Protein AF-A0A349D2W4-F1 (afdb_monomer_lite)

pLDDT: mean 71.72, std 19.52, range [28.23, 95.19]

Radius of gyration: 35.62 Å; chains: 1; bounding box: 121×76×104 Å

Secondary structure (DSSP, 8-state):
------------------------------------S--SPPPPP--TT-HHHHHSSSS----S-----HHHHHHHHHHHHHHHHHHHHHHHH-EESSTT--PEEPSS---TT-SSHHHHSPPPHHHHHHHHHSHHHHSHHHHHH--GGGHHHHHHHHHHHHHHHHHHHHHHHHHHHHHHHHHHHHHHHSS---TT-S-HHHHHHHHHHHHHHHHHHHHHHHHHHHHHHHHHHHHHHHHHHHHHHHHHHHHHHHHHHHHHHHHHHHHHS--GGGTTTTTSSSS--

Structure (mmCIF, N/CA/C/O backbone):
data_AF-A0A349D2W4-F1
#
_entry.id   AF-A0A349D2W4-F1
#
loop_
_atom_site.group_PDB
_atom_site.id
_atom_site.type_symbol
_atom_site.label_atom_id
_atom_site.label_alt_id
_atom_site.label_comp_id
_atom_site.label_asym_id
_atom_site.label_entity_id
_atom_site.label_seq_id
_atom_site.pdbx_PDB_ins_code
_atom_site.Cartn_x
_atom_site.Cartn_y
_atom_site.Cartn_z
_atom_site.occupancy
_atom_site.B_iso_or_equiv
_atom_site.auth_seq_id
_atom_site.auth_comp_id
_atom_site.auth_asym_id
_atom_site.auth_atom_id
_atom_site.pdbx_PDB_model_num
ATOM 1 N N . MET A 1 1 ? 51.483 -55.946 34.994 1.00 36.97 1 MET A N 1
ATOM 2 C CA . MET A 1 1 ? 51.824 -54.610 35.529 1.00 36.97 1 MET A CA 1
ATOM 3 C C . MET A 1 1 ? 50.523 -53.811 35.512 1.00 36.97 1 MET A C 1
ATOM 5 O O . MET A 1 1 ? 50.089 -53.487 34.420 1.00 36.97 1 MET A O 1
ATOM 9 N N . ILE A 1 2 ? 49.686 -53.789 36.566 1.00 32.62 2 ILE A N 1
ATOM 10 C CA . ILE A 1 2 ? 49.865 -53.161 37.908 1.00 32.62 2 ILE A CA 1
ATOM 11 C C . ILE A 1 2 ? 50.246 -51.678 37.711 1.00 32.62 2 ILE A C 1
ATOM 13 O O . ILE A 1 2 ? 51.245 -51.452 37.039 1.00 32.62 2 ILE A O 1
ATOM 17 N N . ASP A 1 3 ? 49.560 -50.621 38.163 1.00 28.23 3 ASP A N 1
ATOM 18 C CA . ASP A 1 3 ? 48.539 -50.335 39.200 1.00 28.23 3 ASP A CA 1
ATOM 19 C C . ASP A 1 3 ? 47.845 -48.992 38.792 1.00 28.23 3 ASP A C 1
ATOM 21 O O . ASP A 1 3 ? 48.437 -48.223 38.037 1.00 28.23 3 ASP A O 1
ATOM 25 N N . ALA A 1 4 ? 46.563 -48.682 39.063 1.00 34.25 4 ALA A N 1
A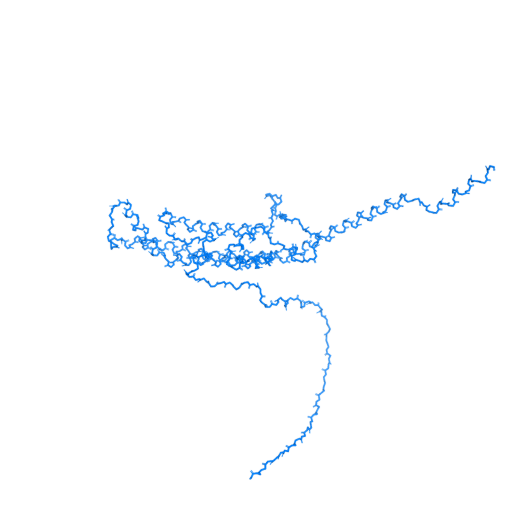TOM 26 C CA . ALA A 1 4 ? 45.988 -48.155 40.324 1.00 34.25 4 ALA A CA 1
ATOM 27 C C . ALA A 1 4 ? 46.779 -46.949 40.904 1.00 34.25 4 ALA A C 1
ATOM 29 O O . ALA A 1 4 ? 47.993 -46.934 40.860 1.00 34.25 4 ALA A O 1
ATOM 30 N N . ARG A 1 5 ? 46.255 -45.893 41.535 1.00 34.25 5 ARG A N 1
ATOM 31 C CA . ARG A 1 5 ? 44.953 -45.447 42.051 1.00 34.25 5 ARG A CA 1
ATOM 32 C C . ARG A 1 5 ? 45.223 -44.049 42.666 1.00 34.25 5 ARG A C 1
ATOM 34 O O . ARG A 1 5 ? 46.335 -43.813 43.110 1.00 34.25 5 ARG A O 1
ATOM 41 N N . PHE A 1 6 ? 44.169 -43.236 42.807 1.00 32.06 6 PHE A N 1
ATOM 42 C CA . PHE A 1 6 ? 43.895 -42.299 43.922 1.00 32.06 6 PHE A CA 1
ATOM 43 C C . PHE A 1 6 ? 44.904 -41.198 44.320 1.00 32.06 6 PHE A C 1
ATOM 45 O O . PHE A 1 6 ? 46.073 -41.455 44.548 1.00 32.06 6 PHE A O 1
ATOM 52 N N . LEU A 1 7 ? 44.373 -39.998 44.602 1.00 33.91 7 LEU A N 1
ATOM 53 C CA . LEU A 1 7 ? 44.309 -39.365 45.942 1.00 33.91 7 LEU A CA 1
ATOM 54 C C . LEU A 1 7 ? 43.529 -38.025 45.808 1.00 33.91 7 LEU A C 1
ATOM 56 O O . LEU A 1 7 ? 43.838 -37.220 44.939 1.00 33.91 7 LEU A O 1
ATOM 60 N N . ILE A 1 8 ? 42.344 -37.880 46.429 1.00 35.88 8 ILE A N 1
ATOM 61 C CA . ILE A 1 8 ? 42.083 -37.109 47.677 1.00 35.88 8 ILE A CA 1
ATOM 62 C C . ILE A 1 8 ? 42.534 -35.633 47.541 1.00 35.88 8 ILE A C 1
ATOM 64 O O . ILE A 1 8 ? 43.714 -35.375 47.398 1.00 35.88 8 ILE A O 1
ATOM 68 N N . GLY A 1 9 ? 41.696 -34.588 47.537 1.00 29.45 9 GLY A N 1
ATOM 69 C CA . GLY A 1 9 ? 40.562 -34.270 48.408 1.00 29.45 9 GLY A CA 1
ATOM 70 C C . GLY A 1 9 ? 40.990 -33.254 49.483 1.00 29.45 9 GLY A C 1
ATOM 71 O O . GLY A 1 9 ? 41.784 -33.628 50.336 1.00 29.45 9 GLY A O 1
ATOM 72 N N . ARG A 1 10 ? 40.468 -32.006 49.459 1.00 31.72 10 ARG A N 1
ATOM 73 C CA . ARG A 1 10 ? 40.156 -31.116 50.619 1.00 31.72 10 ARG A CA 1
ATOM 74 C C . ARG A 1 10 ? 39.856 -29.657 50.193 1.00 31.72 10 ARG A C 1
ATOM 76 O O . ARG A 1 10 ? 40.614 -29.047 49.451 1.00 31.72 10 ARG A O 1
ATOM 83 N N . ARG A 1 11 ? 38.730 -29.124 50.696 1.00 36.97 11 ARG A N 1
ATOM 84 C CA . ARG A 1 11 ? 38.330 -27.691 50.791 1.00 36.97 11 ARG A CA 1
ATOM 85 C C . ARG A 1 11 ? 39.092 -27.017 51.973 1.00 36.97 11 ARG A C 1
ATOM 87 O O . ARG A 1 11 ? 39.900 -27.727 52.571 1.00 36.97 11 ARG A O 1
ATOM 94 N N . PRO A 1 12 ? 38.710 -25.844 52.544 1.00 56.34 12 PRO A N 1
ATOM 95 C CA . PRO A 1 12 ? 38.134 -24.552 52.083 1.00 56.34 12 PRO A CA 1
ATOM 96 C C . PRO A 1 12 ? 38.944 -23.331 52.641 1.00 56.34 12 PRO A C 1
ATOM 98 O O . PRO A 1 12 ? 39.873 -23.541 53.404 1.00 56.34 12 PRO A O 1
ATOM 101 N N . CYS A 1 13 ? 38.569 -22.072 52.336 1.00 32.53 13 CYS A N 1
ATOM 102 C CA . CYS A 1 13 ? 38.669 -20.875 53.224 1.00 32.53 13 CYS A CA 1
ATOM 103 C C . CYS A 1 13 ? 38.066 -19.645 52.486 1.00 32.53 13 CYS A C 1
ATOM 105 O O . CYS A 1 13 ? 38.506 -19.373 51.379 1.00 32.53 13 CYS A O 1
ATOM 107 N N . LEU A 1 14 ? 36.940 -19.000 52.840 1.00 35.28 14 LEU A N 1
ATOM 108 C CA . LEU A 1 14 ? 36.474 -18.234 54.022 1.00 35.28 14 LEU A CA 1
ATOM 109 C C . LEU A 1 14 ? 36.660 -16.692 53.889 1.00 35.28 14 LEU A C 1
ATOM 111 O O . LEU A 1 14 ? 37.789 -16.222 53.935 1.00 35.28 14 LEU A O 1
ATOM 115 N N . ARG A 1 15 ? 35.516 -15.962 53.907 1.00 36.66 15 ARG A N 1
ATOM 116 C CA . ARG A 1 15 ? 35.257 -14.551 54.349 1.00 36.66 15 ARG A CA 1
ATOM 117 C C . ARG A 1 15 ? 35.723 -13.409 53.418 1.00 36.66 15 ARG A C 1
ATOM 119 O O . ARG A 1 15 ? 36.814 -13.482 52.886 1.00 36.66 15 ARG A O 1
ATOM 126 N N . THR A 1 16 ? 34.946 -12.350 53.125 1.00 38.22 16 THR A N 1
ATOM 127 C CA . THR A 1 16 ? 34.068 -11.445 53.934 1.00 38.22 16 THR A CA 1
ATOM 128 C C . THR A 1 16 ? 33.005 -10.752 53.022 1.00 38.22 16 THR A C 1
ATOM 130 O O . THR A 1 16 ? 33.369 -10.336 51.928 1.00 38.22 16 THR A O 1
ATOM 133 N N . LEU A 1 17 ? 31.672 -10.762 53.268 1.00 35.25 17 LEU A N 1
ATOM 134 C CA . LEU A 1 17 ? 30.811 -9.774 54.002 1.00 35.25 17 LEU A CA 1
ATOM 135 C C . LEU A 1 17 ? 31.360 -8.326 54.056 1.00 35.25 17 LEU A C 1
ATOM 137 O O . LEU A 1 17 ? 32.516 -8.168 54.407 1.00 35.25 17 LEU A O 1
ATOM 141 N N . SER A 1 18 ? 30.662 -7.198 53.878 1.00 32.94 18 SER A N 1
ATOM 142 C CA . SER A 1 18 ? 29.274 -6.778 53.601 1.00 32.94 18 SER A CA 1
ATOM 143 C C . SER A 1 18 ? 29.303 -5.242 53.443 1.00 32.94 18 SER A C 1
ATOM 145 O O . SER A 1 18 ? 30.072 -4.618 54.166 1.00 32.94 18 SER A O 1
ATOM 147 N N . LEU A 1 19 ? 28.418 -4.622 52.648 1.00 29.89 19 LEU A N 1
ATOM 148 C CA . LEU A 1 19 ? 27.567 -3.511 53.126 1.00 29.89 19 LEU A CA 1
ATOM 149 C C . LEU A 1 19 ? 26.451 -3.189 52.114 1.00 29.89 19 LEU A C 1
ATOM 151 O O . LEU A 1 19 ? 26.692 -3.018 50.924 1.00 29.89 19 LEU A O 1
ATOM 155 N N . VAL A 1 20 ? 25.233 -3.118 52.642 1.00 41.88 20 VAL A N 1
ATOM 156 C CA . VAL A 1 20 ? 23.968 -2.727 52.006 1.00 41.88 20 VAL A CA 1
ATOM 157 C C . VAL A 1 20 ? 23.666 -1.263 52.358 1.00 41.88 20 VAL A C 1
ATOM 159 O O . VAL A 1 20 ? 24.179 -0.783 53.366 1.00 41.88 20 VAL A O 1
ATOM 162 N N . ILE A 1 21 ? 22.793 -0.635 51.554 1.00 39.09 21 ILE A N 1
ATOM 163 C CA . ILE A 1 21 ? 21.895 0.535 51.755 1.00 39.09 21 ILE A CA 1
ATOM 164 C C . ILE A 1 21 ? 22.110 1.483 50.557 1.00 39.09 21 ILE A C 1
ATOM 166 O O . ILE A 1 21 ? 23.225 1.924 50.334 1.00 39.09 21 ILE A O 1
ATOM 170 N N . GLY A 1 22 ? 21.152 1.866 49.714 1.00 31.11 22 GLY A N 1
ATOM 171 C CA . GLY A 1 22 ? 19.706 1.676 49.639 1.00 31.11 22 GLY A CA 1
ATOM 172 C C . GLY A 1 22 ? 19.125 2.855 48.837 1.00 31.11 22 GLY A C 1
ATOM 173 O O . GLY A 1 22 ? 19.453 3.994 49.149 1.00 31.11 22 GLY A O 1
ATOM 174 N N . LEU A 1 23 ? 18.287 2.610 47.821 1.00 32.66 23 LEU A N 1
ATOM 175 C CA . LEU A 1 23 ? 17.274 3.575 47.364 1.00 32.66 23 LEU A CA 1
ATOM 176 C C . LEU A 1 23 ? 16.164 2.864 46.573 1.00 32.66 23 LEU A C 1
ATOM 178 O O . LEU A 1 23 ? 16.418 1.995 45.742 1.00 32.66 23 LEU A O 1
ATOM 182 N N . THR A 1 24 ? 14.929 3.222 46.893 1.00 34.44 24 THR A N 1
ATOM 183 C CA . THR A 1 24 ? 13.663 2.600 46.507 1.00 34.44 24 THR A CA 1
ATOM 184 C C . THR A 1 24 ? 12.992 3.279 45.301 1.00 34.44 24 THR A C 1
ATOM 186 O O . THR A 1 24 ? 12.934 4.498 45.235 1.00 34.44 24 THR A O 1
ATOM 189 N N . ILE A 1 25 ? 12.396 2.437 44.441 1.00 39.34 25 ILE A N 1
ATOM 190 C CA . ILE A 1 25 ? 11.134 2.584 43.672 1.00 39.34 25 ILE A CA 1
ATOM 191 C C . ILE A 1 25 ? 11.018 3.720 42.631 1.00 39.34 25 ILE A C 1
ATOM 193 O O . ILE A 1 25 ? 10.760 4.859 42.990 1.00 39.34 25 ILE A O 1
ATOM 197 N N . VAL A 1 26 ? 10.941 3.339 41.344 1.00 35.81 26 VAL A N 1
ATOM 198 C CA . VAL A 1 26 ? 9.791 3.655 40.464 1.00 35.81 26 VAL A CA 1
ATOM 199 C C . VAL A 1 26 ? 9.508 2.432 39.585 1.00 35.81 26 VAL A C 1
ATOM 201 O O . VAL A 1 26 ? 10.362 1.981 38.825 1.00 35.81 26 VAL A O 1
ATOM 204 N N . GLY A 1 27 ? 8.304 1.876 39.727 1.00 33.69 27 GLY A N 1
ATOM 205 C CA . GLY A 1 27 ? 7.752 0.887 38.810 1.00 33.69 27 GLY A CA 1
ATOM 206 C C . GLY A 1 27 ? 7.388 1.523 37.469 1.00 33.69 27 GLY A C 1
ATOM 207 O O . GLY A 1 27 ? 6.877 2.638 37.417 1.00 33.69 27 GLY A O 1
ATOM 208 N N . GLY A 1 28 ? 7.642 0.792 36.389 1.00 30.81 28 GLY A N 1
ATOM 209 C CA . GLY A 1 28 ? 7.329 1.209 35.028 1.00 30.81 28 GLY A CA 1
ATOM 210 C C . GLY A 1 28 ? 7.669 0.103 34.038 1.00 30.81 28 GLY A C 1
ATOM 211 O O . GLY A 1 28 ? 8.690 0.161 33.369 1.00 30.81 28 GLY A O 1
ATOM 212 N N . SER A 1 29 ? 6.834 -0.936 34.020 1.00 32.03 29 SER A N 1
ATOM 213 C CA . SER A 1 29 ? 6.538 -1.812 32.880 1.00 32.03 29 SER A CA 1
ATOM 214 C C . SER A 1 29 ? 7.655 -2.046 31.850 1.00 32.03 29 SER A C 1
ATOM 216 O O . SER A 1 29 ? 7.587 -1.563 30.722 1.00 32.03 29 SER A O 1
ATOM 218 N N . ALA A 1 30 ? 8.608 -2.921 32.171 1.00 33.91 30 ALA A N 1
ATOM 219 C CA . ALA A 1 30 ? 9.301 -3.695 31.144 1.00 33.91 30 ALA A CA 1
ATOM 220 C C . ALA A 1 30 ? 8.399 -4.868 30.717 1.00 33.91 30 ALA A C 1
ATOM 222 O O . ALA A 1 30 ? 8.627 -6.015 31.085 1.00 33.91 30 ALA A O 1
ATOM 223 N N . VAL A 1 31 ? 7.334 -4.574 29.967 1.00 39.47 31 VAL A N 1
ATOM 224 C CA . VAL A 1 31 ? 6.545 -5.588 29.249 1.00 39.47 31 VAL A CA 1
ATOM 225 C C . VAL A 1 31 ? 6.413 -5.143 27.802 1.00 39.47 31 VAL A C 1
ATOM 227 O O . VAL A 1 31 ? 5.347 -4.745 27.374 1.00 39.47 31 VAL A O 1
ATOM 230 N N . PHE A 1 32 ? 7.511 -5.163 27.049 1.00 40.84 32 PHE A N 1
ATOM 231 C CA . PHE A 1 32 ? 7.481 -5.165 25.581 1.00 40.84 32 PHE A CA 1
ATOM 232 C C . PHE A 1 32 ? 8.774 -5.796 25.058 1.00 40.84 32 PHE A C 1
ATOM 234 O O . PHE A 1 32 ? 9.606 -5.139 24.447 1.00 40.84 32 PHE A O 1
ATOM 241 N N . ALA A 1 33 ? 8.973 -7.082 25.346 1.00 38.12 33 ALA A N 1
ATOM 242 C CA . ALA A 1 33 ? 9.992 -7.895 24.684 1.00 38.12 33 ALA A CA 1
ATOM 243 C C . ALA A 1 33 ? 9.698 -9.389 24.877 1.00 38.12 33 ALA A C 1
ATOM 245 O O . ALA A 1 33 ? 10.424 -10.076 25.581 1.00 38.12 33 ALA A O 1
ATOM 246 N N . ALA A 1 34 ? 8.605 -9.886 24.293 1.00 34.72 34 ALA A N 1
ATOM 247 C CA . ALA A 1 34 ? 8.439 -11.310 23.982 1.00 34.72 34 ALA A CA 1
ATOM 248 C C . ALA A 1 34 ? 7.192 -11.526 23.111 1.00 34.72 34 ALA A C 1
ATOM 250 O O . ALA A 1 34 ? 6.183 -12.062 23.562 1.00 34.72 34 ALA A O 1
ATOM 251 N N . ARG A 1 35 ? 7.260 -11.139 21.834 1.00 32.28 35 ARG A N 1
ATOM 252 C CA . ARG A 1 35 ? 6.580 -11.935 20.807 1.00 32.28 35 ARG A CA 1
ATOM 253 C C . ARG A 1 35 ? 7.671 -12.801 20.190 1.00 32.28 35 ARG A C 1
ATOM 255 O O . ARG A 1 35 ? 8.659 -12.284 19.679 1.00 32.28 35 ARG A O 1
ATOM 262 N N . SER A 1 36 ? 7.547 -14.100 20.427 1.00 36.44 36 SER A N 1
ATOM 263 C CA . SER A 1 36 ? 8.517 -15.141 20.106 1.00 36.44 36 SER A CA 1
ATOM 264 C C . SER A 1 36 ? 8.969 -15.102 18.648 1.00 36.44 36 SER A C 1
ATOM 266 O O . SER A 1 36 ? 8.200 -14.758 17.753 1.00 36.44 36 SER A O 1
ATOM 268 N N . ALA A 1 37 ? 10.212 -15.522 18.427 1.00 42.81 37 ALA A N 1
ATOM 269 C CA . ALA A 1 37 ? 10.773 -15.811 17.119 1.00 42.81 37 ALA A CA 1
ATOM 270 C C . ALA A 1 37 ? 9.836 -16.688 16.255 1.00 42.81 37 ALA A C 1
ATOM 272 O O . ALA A 1 37 ? 9.230 -17.638 16.748 1.00 42.81 37 ALA A O 1
ATOM 273 N N . SER A 1 38 ? 9.801 -16.373 14.954 1.00 55.84 38 SER A N 1
ATOM 274 C CA . SER A 1 38 ? 9.082 -17.019 13.838 1.00 55.84 38 SER A CA 1
ATOM 275 C C . SER A 1 38 ? 7.558 -16.819 13.773 1.00 55.84 38 SER A C 1
ATOM 277 O O . SER A 1 38 ? 6.814 -17.451 14.505 1.00 55.84 38 SER A O 1
ATOM 279 N N . THR A 1 39 ? 7.110 -15.966 12.840 1.00 52.94 39 THR A N 1
ATOM 280 C CA . THR A 1 39 ? 5.861 -16.136 12.052 1.00 52.94 39 THR A CA 1
ATOM 281 C C . THR A 1 39 ? 5.653 -15.030 11.013 1.00 52.94 39 THR A C 1
ATOM 283 O O . THR A 1 39 ? 4.699 -15.113 10.249 1.00 52.94 39 THR A O 1
ATOM 286 N N . LEU A 1 40 ? 6.497 -13.995 10.953 1.00 54.38 40 LEU A N 1
ATOM 287 C CA . LEU A 1 40 ? 6.488 -13.132 9.773 1.00 54.38 40 LEU A CA 1
ATOM 288 C C . LEU A 1 40 ? 7.181 -13.899 8.637 1.00 54.38 40 LEU A C 1
ATOM 290 O O . LEU A 1 40 ? 8.279 -14.419 8.871 1.00 54.38 40 LEU A O 1
ATOM 294 N N . PRO A 1 41 ? 6.541 -14.043 7.464 1.00 54.91 41 PRO A N 1
ATOM 295 C CA . PRO A 1 41 ? 7.163 -14.693 6.321 1.00 54.91 41 PRO A CA 1
ATOM 296 C C . PRO A 1 41 ? 8.489 -13.989 6.020 1.00 54.91 41 PRO A C 1
ATOM 298 O O . PRO A 1 41 ? 8.579 -12.760 6.041 1.00 54.91 41 PRO A O 1
ATOM 301 N N . VAL A 1 42 ? 9.546 -14.782 5.832 1.00 58.78 42 VAL A N 1
ATOM 302 C CA . VAL A 1 42 ? 10.850 -14.259 5.421 1.00 58.78 42 VAL A CA 1
ATOM 303 C C . VAL A 1 42 ? 10.637 -13.587 4.071 1.00 58.78 42 VAL A C 1
ATOM 305 O O . VAL A 1 42 ? 10.200 -14.252 3.135 1.00 58.78 42 VAL A O 1
ATOM 308 N N . LEU A 1 43 ? 10.916 -12.283 3.991 1.00 59.34 43 LEU A N 1
ATOM 309 C CA . LEU A 1 43 ? 10.848 -11.533 2.737 1.00 59.34 43 LEU A CA 1
ATOM 310 C C . LEU A 1 43 ? 11.735 -12.269 1.723 1.00 59.34 43 LEU A C 1
ATOM 312 O O . LEU A 1 43 ? 12.936 -12.435 1.963 1.00 59.34 43 LEU A O 1
ATOM 316 N N . ALA A 1 44 ? 11.137 -12.787 0.650 1.00 58.38 44 ALA A N 1
ATOM 317 C CA . ALA A 1 44 ? 11.868 -13.594 -0.321 1.00 58.38 44 ALA A CA 1
ATOM 318 C C . ALA A 1 44 ? 12.970 -12.753 -0.995 1.00 58.38 44 ALA A C 1
ATOM 320 O O . ALA A 1 44 ? 12.896 -11.525 -1.056 1.00 58.38 44 ALA A O 1
ATOM 321 N N . ALA A 1 45 ? 14.031 -13.393 -1.487 1.00 55.75 45 ALA A N 1
ATOM 322 C CA . ALA A 1 45 ? 15.007 -12.689 -2.315 1.00 55.75 45 ALA A CA 1
ATOM 323 C C . ALA A 1 45 ? 14.366 -12.346 -3.665 1.00 55.75 45 ALA A C 1
ATOM 325 O O . ALA A 1 45 ? 13.533 -13.093 -4.158 1.00 55.75 45 ALA A O 1
ATOM 326 N N . CYS A 1 46 ? 14.753 -11.233 -4.282 1.00 63.38 46 CYS A N 1
ATOM 327 C CA . CYS A 1 46 ? 14.324 -10.956 -5.648 1.00 63.38 46 CYS A CA 1
ATOM 328 C C . CYS A 1 46 ? 15.144 -11.794 -6.613 1.00 63.38 46 CYS A C 1
ATOM 330 O O . CYS A 1 46 ? 16.335 -11.529 -6.798 1.00 63.38 46 CYS A O 1
ATOM 332 N N . THR A 1 47 ? 14.529 -12.804 -7.221 1.00 56.28 47 THR A N 1
ATOM 333 C CA . THR A 1 47 ? 15.210 -13.601 -8.238 1.00 56.28 47 THR A CA 1
ATOM 334 C C . THR A 1 47 ? 14.572 -13.410 -9.609 1.00 56.28 47 THR A C 1
ATOM 336 O O . THR A 1 47 ? 13.358 -13.378 -9.773 1.00 56.28 47 THR A O 1
ATOM 339 N N . ARG A 1 48 ? 15.430 -13.304 -10.629 1.00 47.91 48 ARG A N 1
ATOM 340 C CA . ARG A 1 48 ? 15.081 -13.145 -12.055 1.00 47.91 48 ARG A CA 1
ATOM 341 C C . ARG A 1 48 ? 14.187 -14.271 -12.612 1.00 47.91 48 ARG A C 1
ATOM 343 O O . ARG A 1 48 ? 13.687 -14.166 -13.725 1.00 47.91 48 ARG A O 1
ATOM 350 N N . PHE A 1 49 ? 14.034 -15.372 -11.881 1.00 52.25 49 PHE A N 1
ATOM 351 C CA . PHE A 1 49 ? 13.309 -16.565 -12.324 1.00 52.25 49 PHE A CA 1
ATOM 352 C C . PHE A 1 49 ? 11.925 -16.703 -11.688 1.00 52.25 49 PHE A C 1
ATOM 354 O O . PHE A 1 49 ? 11.195 -17.633 -12.010 1.00 52.25 49 PHE A O 1
ATOM 361 N N . GLU A 1 50 ? 11.531 -15.755 -10.844 1.00 57.47 50 GLU A N 1
ATOM 362 C CA . GLU A 1 50 ? 10.228 -15.725 -10.184 1.00 57.47 50 GLU A CA 1
ATOM 363 C C . GLU A 1 50 ? 9.144 -15.090 -11.066 1.00 57.47 50 GLU A C 1
ATOM 365 O O . GLU A 1 50 ? 8.288 -14.362 -10.581 1.00 57.47 50 GLU A O 1
ATOM 370 N N . GLY A 1 51 ? 9.156 -15.363 -12.376 1.00 52.03 51 GLY A N 1
ATOM 371 C CA . GLY A 1 51 ? 8.176 -14.805 -13.316 1.00 52.03 51 GLY A CA 1
ATOM 372 C C . GLY A 1 51 ? 6.725 -15.046 -12.879 1.00 52.03 51 GLY A C 1
ATOM 373 O O . GLY A 1 51 ? 5.910 -14.137 -12.964 1.00 52.03 51 GLY A O 1
ATOM 374 N N . GLU A 1 52 ? 6.439 -16.215 -12.297 1.00 59.38 52 GLU A N 1
ATOM 375 C CA . GLU A 1 52 ? 5.124 -16.563 -11.734 1.00 59.38 52 GLU A CA 1
ATOM 376 C C . GLU A 1 52 ? 4.721 -15.693 -10.526 1.00 59.38 52 GLU A C 1
ATOM 378 O O . GLU A 1 52 ? 3.535 -15.527 -10.254 1.00 59.38 52 GLU A O 1
ATOM 383 N N . LEU A 1 53 ? 5.681 -15.117 -9.789 1.00 59.62 53 LEU A N 1
ATOM 384 C CA . LEU A 1 53 ? 5.392 -14.202 -8.677 1.00 59.62 53 LEU A CA 1
ATOM 385 C C . LEU A 1 53 ? 5.027 -12.796 -9.154 1.00 59.62 53 LEU A C 1
ATOM 387 O O . LEU A 1 53 ? 4.367 -12.070 -8.416 1.00 59.62 53 LEU A O 1
ATOM 391 N N . PHE A 1 54 ? 5.429 -12.419 -10.368 1.00 59.06 54 PHE A N 1
ATOM 392 C CA . PHE A 1 54 ? 5.076 -11.135 -10.975 1.00 59.06 54 PHE A CA 1
ATOM 393 C C . PHE A 1 54 ? 3.850 -11.229 -11.900 1.00 59.06 54 PHE A C 1
ATOM 395 O O . PHE A 1 54 ? 3.323 -10.195 -12.291 1.00 59.06 54 PHE A O 1
ATOM 402 N N . GLU A 1 55 ? 3.361 -12.431 -12.233 1.00 59.91 55 GLU A N 1
ATOM 403 C CA . GLU A 1 55 ? 2.148 -12.617 -13.054 1.00 59.91 55 GLU A CA 1
ATOM 404 C C . GLU A 1 55 ? 0.870 -12.123 -12.350 1.00 59.91 55 GLU A C 1
ATOM 406 O O . GLU A 1 55 ? 0.002 -11.531 -12.997 1.00 59.91 55 GLU A O 1
ATOM 411 N N . ASP A 1 56 ? 0.790 -12.315 -11.028 1.00 60.94 56 ASP A N 1
ATOM 412 C CA . ASP A 1 56 ? -0.359 -11.939 -10.184 1.00 60.94 56 ASP A CA 1
ATOM 413 C C . ASP A 1 56 ? -0.269 -10.507 -9.615 1.00 60.94 56 ASP A C 1
ATOM 415 O O . ASP A 1 56 ? -1.186 -10.038 -8.930 1.00 60.94 56 ASP A O 1
ATOM 419 N N . ILE A 1 57 ? 0.846 -9.811 -9.854 1.00 66.31 57 ILE A N 1
ATOM 420 C CA . ILE A 1 57 ? 1.108 -8.463 -9.339 1.00 66.31 57 ILE A CA 1
ATOM 421 C C . ILE A 1 57 ? 0.948 -7.456 -10.478 1.00 66.31 57 ILE A C 1
ATOM 423 O O . ILE A 1 57 ? 1.179 -7.760 -11.644 1.00 66.31 57 ILE A O 1
ATOM 427 N N . ASP A 1 58 ? 0.585 -6.223 -10.130 1.00 67.19 58 ASP A N 1
ATOM 428 C CA . ASP A 1 58 ? 0.320 -5.134 -11.077 1.00 67.19 58 ASP A CA 1
ATOM 429 C C . ASP A 1 58 ? 1.560 -4.727 -11.919 1.00 67.19 58 ASP A C 1
ATOM 431 O O . ASP A 1 58 ? 1.462 -3.905 -12.827 1.00 67.19 58 ASP A O 1
ATOM 435 N N . PHE A 1 59 ? 2.724 -5.334 -11.652 1.00 71.25 59 PHE A N 1
ATOM 436 C CA . PHE A 1 59 ? 4.005 -5.121 -12.330 1.00 71.25 59 PHE A CA 1
ATOM 437 C C . PHE A 1 59 ? 4.364 -6.316 -13.220 1.00 71.25 59 PHE A C 1
ATOM 439 O O . PHE A 1 59 ? 5.449 -6.887 -13.088 1.00 71.25 59 PHE A O 1
ATOM 446 N N . GLN A 1 60 ? 3.432 -6.730 -14.086 1.00 61.66 60 GLN A N 1
ATOM 447 C CA . GLN A 1 60 ? 3.636 -7.903 -14.935 1.00 61.66 60 GLN A CA 1
ATOM 448 C C . GLN A 1 60 ? 4.987 -7.839 -15.662 1.00 61.66 60 GLN A C 1
ATOM 450 O O . GLN A 1 60 ? 5.347 -6.788 -16.214 1.00 61.66 60 GLN A O 1
ATOM 455 N N . PRO A 1 61 ? 5.732 -8.960 -15.709 1.00 54.81 61 PRO A N 1
ATOM 456 C CA . PRO A 1 61 ? 6.933 -9.024 -16.515 1.00 54.81 61 PRO A CA 1
ATOM 457 C C . PRO A 1 61 ? 6.515 -8.762 -17.963 1.00 54.81 61 PRO A C 1
ATOM 459 O O . PRO A 1 61 ? 5.493 -9.275 -18.418 1.00 54.81 61 PRO A O 1
ATOM 462 N N . LEU A 1 62 ? 7.297 -7.968 -18.699 1.00 51.72 62 LEU A N 1
ATOM 463 C CA . LEU A 1 62 ? 7.089 -7.667 -20.124 1.00 51.72 62 LEU A CA 1
ATOM 464 C C . LEU A 1 62 ? 7.358 -8.909 -20.995 1.00 51.72 62 LEU A C 1
ATOM 466 O O . LEU A 1 62 ? 8.206 -8.914 -21.893 1.00 51.72 62 LEU A O 1
ATOM 470 N N . ARG A 1 63 ? 6.649 -10.001 -20.713 1.00 47.00 63 ARG A N 1
ATOM 471 C CA . ARG A 1 63 ? 6.692 -11.250 -21.450 1.00 47.00 63 ARG A CA 1
ATOM 472 C C . ARG A 1 63 ? 5.870 -11.046 -22.720 1.00 47.00 63 ARG A C 1
ATOM 474 O O . ARG A 1 63 ? 4.653 -11.156 -22.747 1.00 47.00 63 ARG A O 1
ATOM 481 N N . ASP A 1 64 ? 6.587 -10.688 -23.778 1.00 48.53 64 ASP A N 1
ATOM 482 C CA . ASP A 1 64 ? 6.167 -10.839 -25.173 1.00 48.53 64 ASP A CA 1
ATOM 483 C C . ASP A 1 64 ? 5.024 -9.965 -25.703 1.00 48.53 64 ASP A C 1
ATOM 485 O O . ASP A 1 64 ? 4.456 -10.287 -26.745 1.00 48.53 64 ASP A O 1
ATOM 489 N N . THR A 1 65 ? 4.741 -8.802 -25.114 1.00 47.59 65 THR A N 1
ATOM 490 C CA . THR A 1 65 ? 3.852 -7.827 -25.768 1.00 47.59 65 THR A CA 1
ATOM 491 C C . THR A 1 65 ? 4.646 -6.804 -26.592 1.00 47.59 65 THR A C 1
ATOM 493 O O . THR A 1 65 ? 5.192 -5.858 -26.027 1.00 47.59 65 THR A O 1
ATOM 496 N N . PRO A 1 66 ? 4.674 -6.904 -27.938 1.00 48.38 66 PRO A N 1
ATOM 497 C CA . PRO A 1 66 ? 5.242 -5.882 -28.826 1.00 48.38 66 PRO A CA 1
ATOM 498 C C . PRO A 1 66 ? 4.372 -4.613 -28.930 1.00 48.38 66 PRO A C 1
ATOM 500 O O . PRO A 1 66 ? 4.588 -3.783 -29.811 1.00 48.38 66 PRO A O 1
ATOM 503 N N . LYS A 1 67 ? 3.358 -4.446 -28.069 1.00 47.69 67 LYS A N 1
ATOM 504 C CA . LYS A 1 67 ? 2.482 -3.271 -28.082 1.00 47.69 67 LYS A CA 1
ATOM 505 C C . LYS A 1 67 ? 3.188 -2.100 -27.395 1.00 47.69 67 LYS A C 1
ATOM 507 O O . LYS A 1 67 ? 3.086 -1.893 -26.192 1.00 47.69 67 LYS A O 1
ATOM 512 N N . LEU A 1 68 ? 3.948 -1.378 -28.216 1.00 47.88 68 LEU A N 1
ATOM 513 C CA . LEU A 1 68 ? 4.600 -0.104 -27.941 1.00 47.88 68 LEU A CA 1
ATOM 514 C C . LEU A 1 68 ? 3.622 0.924 -27.344 1.00 47.88 68 LEU A C 1
ATOM 516 O O . LEU A 1 68 ? 2.819 1.512 -28.060 1.00 47.88 68 LEU A O 1
ATOM 520 N N . ASN A 1 69 ? 3.774 1.175 -26.047 1.00 52.53 69 ASN A N 1
ATOM 521 C CA . ASN A 1 69 ? 3.988 2.513 -25.489 1.00 52.53 69 ASN A CA 1
ATOM 522 C C . ASN A 1 69 ? 4.877 2.358 -24.244 1.00 52.53 69 ASN A C 1
ATOM 524 O O . ASN A 1 69 ? 4.441 2.512 -23.110 1.00 52.53 69 ASN A O 1
ATOM 528 N N . THR A 1 70 ? 6.145 1.995 -24.464 1.00 58.66 70 THR A N 1
ATOM 529 C CA . THR A 1 70 ? 7.143 1.741 -23.406 1.00 58.66 70 THR A CA 1
ATOM 530 C C . THR A 1 70 ? 7.375 2.936 -22.485 1.00 58.66 70 THR A C 1
ATOM 532 O O . THR A 1 70 ? 7.672 2.720 -21.310 1.00 58.66 70 THR A O 1
ATOM 535 N N . ALA A 1 71 ? 7.164 4.159 -22.986 1.00 59.25 71 ALA A N 1
ATOM 536 C CA . ALA A 1 71 ? 7.247 5.396 -22.213 1.00 59.25 71 ALA A CA 1
ATOM 537 C C . ALA A 1 71 ? 6.202 5.472 -21.086 1.00 59.25 71 ALA A C 1
ATOM 539 O O . ALA A 1 71 ? 6.515 5.989 -20.020 1.00 59.25 71 ALA A O 1
ATOM 540 N N . ASN A 1 72 ? 5.009 4.903 -21.286 1.00 69.94 72 ASN A N 1
ATOM 541 C CA . ASN A 1 72 ? 3.913 5.001 -20.317 1.00 69.94 72 ASN A CA 1
ATOM 542 C C . ASN A 1 72 ? 3.937 3.870 -19.282 1.00 69.94 72 ASN A C 1
ATOM 544 O O . ASN A 1 72 ? 3.279 3.980 -18.259 1.00 69.94 72 ASN A O 1
ATOM 548 N N . VAL A 1 73 ? 4.699 2.794 -19.517 1.00 77.50 73 VAL A N 1
ATOM 549 C CA . VAL A 1 73 ? 4.714 1.625 -18.618 1.00 77.50 73 VAL A CA 1
ATOM 550 C C . VAL A 1 73 ? 5.296 1.979 -17.250 1.00 77.50 73 VAL A C 1
ATOM 552 O O . VAL A 1 73 ? 4.791 1.522 -16.234 1.00 77.50 73 VAL A O 1
ATOM 555 N N . LEU A 1 74 ? 6.354 2.799 -17.210 1.00 81.56 74 LEU A N 1
ATOM 556 C CA . LEU A 1 74 ? 6.933 3.239 -15.938 1.00 81.56 74 LEU A CA 1
ATOM 557 C C . LEU A 1 74 ? 5.951 4.122 -15.156 1.00 81.56 74 LEU A C 1
ATOM 559 O O . LEU A 1 74 ? 5.837 3.972 -13.942 1.00 81.56 74 LEU A O 1
ATOM 563 N N . ASP A 1 75 ? 5.241 5.008 -15.854 1.00 84.44 75 ASP A N 1
ATOM 564 C CA . ASP A 1 75 ? 4.250 5.896 -15.246 1.00 84.44 75 ASP A CA 1
ATOM 565 C C . ASP A 1 75 ? 3.051 5.090 -14.721 1.00 84.44 75 ASP A C 1
ATOM 567 O O . ASP A 1 75 ? 2.625 5.295 -13.590 1.00 84.44 75 ASP A O 1
ATOM 571 N N . GLU A 1 76 ? 2.580 4.099 -15.480 1.00 85.00 76 GLU A N 1
ATOM 572 C CA . GLU A 1 76 ? 1.490 3.196 -15.095 1.00 85.00 76 GLU A CA 1
ATOM 573 C C . GLU A 1 76 ? 1.874 2.316 -13.893 1.00 85.00 76 GLU A C 1
ATOM 575 O O . GLU A 1 76 ? 1.083 2.133 -12.967 1.00 85.00 76 GLU A O 1
ATOM 580 N N . TRP A 1 77 ? 3.119 1.825 -13.844 1.00 86.88 77 TRP A N 1
ATOM 581 C CA . TRP A 1 77 ? 3.646 1.105 -12.681 1.00 86.88 77 TRP A CA 1
ATOM 582 C C . TRP A 1 77 ? 3.741 2.004 -11.449 1.00 86.88 77 TRP A C 1
ATOM 584 O O . TRP A 1 77 ? 3.352 1.585 -10.359 1.00 86.88 77 TRP A O 1
ATOM 594 N N . SER A 1 78 ? 4.235 3.232 -11.613 1.00 90.12 78 SER A N 1
ATOM 595 C CA . SER A 1 78 ? 4.331 4.205 -10.525 1.00 90.12 78 SER A CA 1
ATOM 596 C C . SER A 1 78 ? 2.945 4.568 -9.991 1.00 90.12 78 SER A C 1
ATOM 598 O O . SER A 1 78 ? 2.701 4.474 -8.787 1.00 90.12 78 SER A O 1
ATOM 600 N N . GLU A 1 79 ? 1.998 4.886 -10.873 1.00 90.19 79 GLU A N 1
ATOM 601 C CA . GLU A 1 79 ? 0.620 5.211 -10.508 1.00 90.19 79 GLU A CA 1
ATOM 602 C C . GLU A 1 79 ? -0.075 4.032 -9.816 1.00 90.19 79 GLU A C 1
ATOM 604 O O . GLU A 1 79 ? -0.709 4.206 -8.775 1.00 90.19 79 GLU A O 1
ATOM 609 N N . SER A 1 80 ? 0.111 2.815 -10.329 1.00 90.12 80 SER A N 1
ATOM 610 C CA . SER A 1 80 ? -0.424 1.597 -9.721 1.00 90.12 80 SER A CA 1
ATOM 611 C C . SER A 1 80 ? 0.169 1.324 -8.332 1.00 90.12 80 SER A C 1
ATOM 613 O O . SER A 1 80 ? -0.569 1.042 -7.379 1.00 90.12 80 SER A O 1
ATOM 615 N N . TYR A 1 81 ? 1.490 1.467 -8.171 1.00 92.06 81 TYR A N 1
ATOM 616 C CA . TYR A 1 81 ? 2.172 1.306 -6.885 1.00 92.06 81 TYR A CA 1
ATOM 617 C C . TYR A 1 81 ? 1.684 2.335 -5.859 1.00 92.06 81 TYR A C 1
ATOM 619 O O . TYR A 1 81 ? 1.146 1.956 -4.813 1.00 92.06 81 TYR A O 1
ATOM 627 N N . HIS A 1 82 ? 1.828 3.630 -6.161 1.00 93.50 82 HIS A N 1
ATOM 628 C CA . HIS A 1 82 ? 1.469 4.712 -5.237 1.00 93.50 82 HIS A CA 1
ATOM 629 C C . HIS A 1 82 ? -0.035 4.750 -4.975 1.00 93.50 82 HIS A C 1
ATOM 631 O O . HIS A 1 82 ? -0.448 4.970 -3.838 1.00 93.50 82 HIS A O 1
ATOM 637 N N . GLY A 1 83 ? -0.856 4.468 -5.987 1.00 92.81 83 GLY A N 1
ATOM 638 C CA . GLY A 1 83 ? -2.306 4.372 -5.855 1.00 92.81 83 GLY A CA 1
ATOM 639 C C . GLY A 1 83 ? -2.733 3.225 -4.940 1.00 92.81 83 GLY A C 1
ATOM 640 O O . GLY A 1 83 ? -3.595 3.412 -4.084 1.00 92.81 83 GLY A O 1
ATOM 641 N N . THR A 1 84 ? -2.109 2.052 -5.057 1.00 93.19 84 THR A N 1
ATOM 642 C CA . THR A 1 84 ? -2.411 0.898 -4.192 1.00 93.19 84 THR A CA 1
ATOM 643 C C . THR A 1 84 ? -1.964 1.134 -2.751 1.00 93.19 84 THR A C 1
ATOM 645 O O . THR A 1 84 ? -2.741 0.909 -1.824 1.00 93.19 84 THR A O 1
ATOM 648 N N . VAL A 1 85 ? -0.745 1.648 -2.545 1.00 93.94 85 VAL A N 1
ATOM 649 C CA . VAL A 1 85 ? -0.254 2.033 -1.210 1.00 93.94 85 VAL A CA 1
ATOM 650 C C . VAL A 1 85 ? -1.165 3.096 -0.590 1.00 93.94 85 VAL A C 1
ATOM 652 O O . VAL A 1 85 ? -1.556 2.968 0.570 1.00 93.94 85 VAL A O 1
ATOM 655 N N . GLY A 1 86 ? -1.552 4.103 -1.378 1.00 93.19 86 GLY A N 1
ATOM 656 C CA . GLY A 1 86 ? -2.490 5.145 -0.976 1.00 93.19 86 GLY A CA 1
ATOM 657 C C . GLY A 1 86 ? -3.826 4.570 -0.518 1.00 93.19 86 GLY A C 1
ATOM 658 O O . GLY A 1 86 ? -4.260 4.879 0.583 1.00 93.19 86 GLY A O 1
ATOM 659 N N . LYS A 1 87 ? -4.441 3.665 -1.290 1.00 92.56 87 LYS A N 1
ATOM 660 C CA . LYS A 1 87 ? -5.711 3.013 -0.917 1.00 92.56 87 LYS A CA 1
ATOM 661 C C . LYS A 1 87 ? -5.630 2.268 0.412 1.00 92.56 87 LYS A C 1
ATOM 663 O O . LYS A 1 87 ? -6.516 2.434 1.242 1.00 92.56 87 LYS A O 1
ATOM 668 N N . VAL A 1 88 ? -4.569 1.487 0.639 1.00 93.25 88 VAL A N 1
ATOM 669 C CA . VAL A 1 88 ? -4.395 0.753 1.906 1.00 93.25 88 VAL A CA 1
ATOM 670 C C . VAL A 1 88 ? -4.264 1.719 3.086 1.00 93.25 88 VAL A C 1
ATOM 672 O O . VAL A 1 88 ? -4.883 1.503 4.126 1.00 93.25 88 VAL A O 1
ATOM 675 N N . ILE A 1 89 ? -3.480 2.791 2.931 1.00 91.56 89 ILE A N 1
ATOM 676 C CA . ILE A 1 89 ? -3.266 3.786 3.991 1.00 91.56 89 ILE A CA 1
ATOM 677 C C . ILE A 1 89 ? -4.540 4.589 4.258 1.00 91.56 89 ILE A C 1
ATOM 679 O O . ILE A 1 89 ? -4.908 4.776 5.413 1.00 91.56 89 ILE A O 1
ATOM 683 N N . GLU A 1 90 ? -5.224 5.055 3.217 1.00 89.38 90 GLU A N 1
ATOM 684 C CA . GLU A 1 90 ? -6.464 5.823 3.347 1.00 89.38 90 GLU A CA 1
ATOM 685 C C . GLU A 1 90 ? -7.582 4.973 3.961 1.00 89.38 90 GLU A C 1
ATOM 687 O O . GLU A 1 90 ? -8.271 5.439 4.871 1.00 89.38 90 GLU A O 1
ATOM 692 N N . GLU A 1 91 ? -7.706 3.699 3.561 1.00 88.38 91 GLU A N 1
ATOM 693 C CA . GLU A 1 91 ? -8.637 2.769 4.206 1.00 88.38 91 GLU A CA 1
ATOM 694 C C . GLU A 1 91 ? -8.304 2.620 5.692 1.00 88.38 91 GLU A C 1
ATOM 696 O O . GLU A 1 91 ? -9.232 2.514 6.492 1.00 88.38 91 GLU A O 1
ATOM 701 N N . ASP A 1 92 ? -7.018 2.632 6.073 1.00 87.69 92 ASP A N 1
ATOM 702 C CA . ASP A 1 92 ? -6.577 2.507 7.462 1.00 87.69 92 ASP A CA 1
ATOM 703 C C . ASP A 1 92 ? -6.828 3.769 8.305 1.00 87.69 92 ASP A C 1
ATOM 705 O O . ASP A 1 92 ? -7.365 3.692 9.415 1.00 87.69 92 ASP A O 1
ATOM 709 N N . LEU A 1 93 ? -6.522 4.942 7.760 1.00 86.81 93 LEU A N 1
ATOM 710 C CA . LEU A 1 93 ? -6.738 6.227 8.428 1.00 86.81 93 LEU A CA 1
ATOM 711 C C . LEU A 1 93 ? -8.227 6.591 8.556 1.00 86.81 93 LEU A C 1
ATOM 713 O O . LEU A 1 93 ? -8.590 7.370 9.439 1.00 86.81 93 LEU A O 1
ATOM 717 N N . GLY A 1 94 ? -9.090 6.011 7.718 1.00 83.75 94 GLY A N 1
ATOM 718 C CA . GLY A 1 94 ? -10.527 6.272 7.712 1.00 83.75 94 GLY A CA 1
ATOM 719 C C . GLY A 1 94 ? -10.920 7.470 6.847 1.00 83.75 94 GLY A C 1
ATOM 720 O O . GLY A 1 94 ? -10.075 8.170 6.290 1.00 83.75 94 GLY A O 1
ATOM 721 N N . GLU A 1 95 ? -12.224 7.695 6.728 1.00 80.12 95 GLU A N 1
ATOM 722 C CA . GLU A 1 95 ? -12.807 8.696 5.831 1.00 80.12 95 GLU A CA 1
ATOM 723 C C . GLU A 1 95 ? -12.828 10.082 6.479 1.00 80.12 95 GLU A C 1
ATOM 725 O O . GLU A 1 95 ? -12.979 10.214 7.694 1.00 80.12 95 GLU A O 1
ATOM 730 N N . LEU A 1 96 ? -12.702 11.137 5.677 1.00 77.38 96 LEU A N 1
ATOM 731 C CA . LEU A 1 96 ? -12.895 12.504 6.160 1.00 77.38 96 LEU A CA 1
ATOM 732 C C . LEU A 1 96 ? -14.369 12.717 6.523 1.00 77.38 96 LEU A C 1
ATOM 734 O O . LEU A 1 96 ? -15.260 12.363 5.756 1.00 77.38 96 LEU A O 1
ATOM 738 N N . VAL A 1 97 ? -14.628 13.316 7.688 1.00 76.94 97 VAL A N 1
ATOM 739 C CA . VAL A 1 97 ? -16.001 13.621 8.141 1.00 76.94 97 VAL A CA 1
ATOM 740 C C . VAL A 1 97 ? -16.674 14.651 7.229 1.00 76.94 97 VAL A C 1
ATOM 742 O O . VAL A 1 97 ? -17.884 14.609 7.021 1.00 76.94 97 VAL A O 1
ATOM 745 N N . SER A 1 98 ? -15.886 15.574 6.684 1.00 77.94 98 SER A N 1
ATOM 746 C CA . SER A 1 98 ? -16.289 16.557 5.683 1.00 77.94 98 SER A CA 1
ATOM 747 C C . SER A 1 98 ? -15.043 17.071 4.963 1.00 77.94 98 SER A C 1
ATOM 749 O O . SER A 1 98 ? -13.957 17.038 5.544 1.00 77.94 98 SER A O 1
ATOM 751 N N . GLU A 1 99 ? -15.186 17.579 3.735 1.00 77.62 99 GLU A N 1
ATOM 752 C CA . GLU A 1 99 ? -14.056 18.120 2.952 1.00 77.62 99 GLU A CA 1
ATOM 753 C C . GLU A 1 99 ? -13.295 19.231 3.701 1.00 77.62 99 GLU A C 1
ATOM 755 O O . GLU A 1 99 ? -12.076 19.328 3.593 1.00 77.62 99 GLU A O 1
ATOM 760 N N . ASP A 1 100 ? -13.996 19.998 4.543 1.00 81.00 100 ASP A N 1
ATOM 761 C CA . ASP A 1 100 ? -13.428 21.106 5.323 1.00 81.00 100 ASP A CA 1
ATOM 762 C C . ASP A 1 100 ? -12.895 20.714 6.716 1.00 81.00 100 ASP A C 1
ATOM 764 O O . ASP A 1 100 ? -12.431 21.577 7.465 1.00 81.00 100 ASP A O 1
ATOM 768 N N . SER A 1 101 ? -12.984 19.440 7.123 1.00 75.75 101 SER A N 1
ATOM 769 C CA . SER A 1 101 ? -12.615 19.019 8.481 1.00 75.75 101 SER A CA 1
ATOM 770 C C . SER A 1 101 ? -11.359 18.148 8.496 1.00 75.75 101 SER A C 1
ATOM 772 O O . SER A 1 101 ? -11.293 17.153 7.775 1.00 75.75 101 SER A O 1
ATOM 774 N N . PRO A 1 102 ? -10.378 18.429 9.379 1.00 74.06 102 PRO A N 1
ATOM 775 C CA . PRO A 1 102 ? -9.220 17.556 9.565 1.00 74.06 102 PRO A CA 1
ATOM 776 C C . PRO A 1 102 ? -9.576 16.254 10.304 1.00 74.06 102 PRO A C 1
ATOM 778 O O . PRO A 1 102 ? -8.721 15.385 10.474 1.00 74.06 102 PRO A O 1
ATOM 781 N N . LEU A 1 103 ? -10.813 16.127 10.798 1.00 76.44 103 LEU A N 1
ATOM 782 C CA . LEU A 1 103 ? -11.268 14.962 11.543 1.00 76.44 103 LEU A CA 1
ATOM 783 C C . LEU A 1 103 ? -11.609 13.816 10.591 1.00 76.44 103 LEU A C 1
ATOM 785 O O . LEU A 1 103 ? -12.437 13.953 9.688 1.00 76.44 103 LEU A O 1
ATOM 789 N N . ARG A 1 104 ? -10.999 12.659 10.851 1.00 78.38 104 ARG A N 1
ATOM 790 C CA . ARG A 1 104 ? -11.312 11.403 10.173 1.00 78.38 104 ARG A CA 1
ATOM 791 C C . ARG A 1 104 ? -12.214 10.544 11.045 1.00 78.38 104 ARG A C 1
ATOM 793 O O . ARG A 1 104 ? -11.990 10.421 12.249 1.00 78.38 104 ARG A O 1
ATOM 800 N N . SER A 1 105 ? -13.229 9.953 10.431 1.00 73.81 105 SER A N 1
ATOM 801 C CA . SER A 1 105 ? -14.043 8.911 11.038 1.00 73.81 105 SER A CA 1
ATOM 802 C C . SER A 1 105 ? -13.490 7.539 10.673 1.00 73.81 105 SER A C 1
ATOM 804 O O . SER A 1 105 ? -13.139 7.300 9.515 1.00 73.81 105 SER A O 1
ATOM 806 N N . PRO A 1 106 ? -13.430 6.601 11.631 1.00 71.94 106 PRO A N 1
ATOM 807 C CA . PRO A 1 106 ? -13.022 5.243 11.321 1.00 71.94 106 PRO A CA 1
ATOM 808 C C . PRO A 1 106 ? -14.014 4.634 10.324 1.00 71.94 106 PRO A C 1
ATOM 810 O O . PRO A 1 106 ? -15.222 4.647 10.561 1.00 71.94 106 PRO A O 1
ATOM 813 N N . SER A 1 107 ? -13.503 4.036 9.242 1.00 67.75 107 SER A N 1
ATOM 814 C CA . SER A 1 107 ? -14.324 3.365 8.217 1.00 67.75 107 SER A CA 1
ATOM 815 C C . SER A 1 107 ? -15.142 2.193 8.773 1.00 67.75 107 SER A C 1
ATOM 817 O O . SER A 1 107 ? -16.089 1.714 8.152 1.00 67.75 107 SER A O 1
ATOM 819 N N . ARG A 1 108 ? -14.814 1.733 9.986 1.00 70.31 108 ARG A N 1
ATOM 820 C CA . ARG A 1 108 ? -15.562 0.713 10.711 1.00 70.31 108 ARG A CA 1
ATOM 821 C C . ARG A 1 108 ? -15.714 1.083 12.180 1.00 70.31 108 ARG A C 1
ATOM 823 O O . ARG A 1 108 ? -14.734 1.305 12.883 1.00 70.31 108 ARG A O 1
ATOM 830 N N . SER A 1 109 ? -16.951 1.044 12.675 1.00 69.12 109 SER A N 1
ATOM 831 C CA . SER A 1 109 ? -17.240 1.237 14.097 1.00 69.12 109 SER A CA 1
ATOM 832 C C . SER A 1 109 ? -16.580 0.145 14.959 1.00 69.12 109 SER A C 1
ATOM 834 O O . SER A 1 109 ? -16.664 -1.036 14.586 1.00 69.12 109 SER A O 1
ATOM 836 N N . PRO A 1 110 ? -16.019 0.480 16.136 1.00 70.75 110 PRO A N 1
ATOM 837 C CA . PRO A 1 110 ? -15.393 -0.507 17.008 1.00 70.75 110 PRO A CA 1
ATOM 838 C C . PRO A 1 110 ? -16.421 -1.543 17.480 1.00 70.75 110 PRO A C 1
ATOM 840 O O . PRO A 1 110 ? -17.519 -1.196 17.936 1.00 70.75 110 PRO A O 1
ATOM 843 N N . ARG A 1 111 ? -16.065 -2.829 17.353 1.00 76.75 111 ARG A N 1
ATOM 844 C CA . ARG A 1 111 ? -16.858 -3.955 17.864 1.00 76.75 111 ARG A CA 1
ATOM 845 C C . ARG A 1 111 ? -16.467 -4.220 19.315 1.00 76.75 111 ARG A C 1
ATOM 847 O O . ARG A 1 111 ? -15.536 -4.972 19.582 1.00 76.75 111 ARG A O 1
ATOM 854 N N . CYS A 1 112 ? -17.225 -3.648 20.244 1.00 79.81 112 CYS A N 1
ATOM 855 C CA . CYS A 1 112 ? -16.992 -3.771 21.690 1.00 79.81 112 CYS A CA 1
ATOM 856 C C . CYS A 1 112 ? -17.294 -5.163 22.276 1.00 79.81 112 CYS A C 1
ATOM 858 O O . CYS A 1 112 ? -17.254 -5.345 23.485 1.00 79.81 112 CYS A O 1
ATOM 860 N N . THR A 1 113 ? -17.604 -6.146 21.429 1.00 77.88 113 THR A N 1
ATOM 861 C CA . THR A 1 113 ? -17.907 -7.532 21.808 1.00 77.88 113 THR A CA 1
ATOM 862 C C . THR A 1 113 ? -16.744 -8.491 21.537 1.00 77.88 113 THR A C 1
ATOM 864 O O . THR A 1 113 ? -16.910 -9.703 21.666 1.00 77.88 113 THR A O 1
ATOM 867 N N . ALA A 1 114 ? -15.590 -7.994 21.081 1.00 72.50 114 ALA A N 1
ATOM 868 C CA . ALA A 1 114 ? -14.438 -8.844 20.802 1.00 72.50 114 ALA A CA 1
ATOM 869 C C . ALA A 1 114 ? -13.821 -9.371 22.106 1.00 72.50 114 ALA A C 1
ATOM 871 O O . ALA A 1 114 ? -13.568 -8.608 23.033 1.00 72.50 114 ALA A O 1
ATOM 872 N N . SER A 1 115 ? -13.537 -10.673 22.158 1.00 74.06 115 SER A N 1
ATOM 873 C CA . SER A 1 115 ? -12.884 -11.315 23.307 1.00 74.06 115 SER A CA 1
ATOM 874 C C . SER A 1 115 ? -11.355 -11.207 23.283 1.00 74.06 115 SER A C 1
ATOM 876 O O . SER A 1 115 ? -10.704 -11.520 24.277 1.00 74.06 115 SER A O 1
ATOM 878 N N . ASN A 1 116 ? -10.763 -10.799 22.154 1.00 73.81 116 ASN A N 1
ATOM 879 C CA . ASN A 1 116 ? -9.319 -10.645 21.987 1.00 73.81 116 ASN A CA 1
ATOM 880 C C . ASN A 1 116 ? -8.963 -9.570 20.941 1.00 73.81 116 ASN A C 1
ATOM 882 O O . ASN A 1 116 ? -9.767 -9.236 20.069 1.00 73.81 116 ASN A O 1
ATOM 886 N N . TYR A 1 117 ? -7.719 -9.076 20.983 1.00 70.31 117 TYR A N 1
ATOM 887 C CA . TYR A 1 117 ? -7.216 -8.075 20.028 1.00 70.31 117 TYR A CA 1
ATOM 888 C C . TYR A 1 117 ? -7.157 -8.574 18.576 1.00 70.31 117 TYR A C 1
ATOM 890 O O . TYR A 1 117 ? -7.219 -7.773 17.649 1.00 70.31 117 TYR A O 1
ATOM 898 N N . ALA A 1 118 ? -7.054 -9.887 18.349 1.00 68.62 118 ALA A N 1
ATOM 899 C CA . ALA A 1 118 ? -6.993 -10.451 16.999 1.00 68.62 118 ALA A CA 1
ATOM 900 C C . ALA A 1 118 ? -8.327 -10.298 16.248 1.00 68.62 118 ALA A C 1
ATOM 902 O O . ALA A 1 118 ? -8.337 -9.921 15.081 1.00 68.62 118 ALA A O 1
ATOM 903 N N . GLY A 1 119 ? -9.456 -10.531 16.925 1.00 67.88 119 GLY A N 1
ATOM 904 C CA . GLY A 1 119 ? -10.786 -10.239 16.385 1.00 67.88 119 GLY A CA 1
ATOM 905 C C . GLY A 1 119 ? -11.106 -8.741 16.347 1.00 67.88 119 GLY A C 1
ATOM 906 O O . GLY A 1 119 ? -11.992 -8.322 15.601 1.00 67.88 119 GLY A O 1
ATOM 907 N N . PHE A 1 120 ? -10.378 -7.946 17.133 1.00 71.62 120 PHE A N 1
ATOM 908 C CA . PHE A 1 120 ? -10.518 -6.494 17.219 1.00 71.62 120 PHE A CA 1
ATOM 909 C C . PHE A 1 120 ? -9.812 -5.759 16.068 1.00 71.62 120 PHE A C 1
ATOM 911 O O . PHE A 1 120 ? -10.369 -4.814 15.520 1.00 71.62 120 PHE A O 1
ATOM 918 N N . LEU A 1 121 ? -8.638 -6.242 15.645 1.00 80.44 121 LEU A N 1
ATOM 919 C CA . LEU A 1 121 ? -7.805 -5.683 14.569 1.00 80.44 121 LEU A CA 1
ATOM 920 C C . LEU A 1 121 ? -7.828 -6.575 13.318 1.00 80.44 121 LEU A C 1
ATOM 922 O O . LEU A 1 121 ? -6.797 -6.907 12.728 1.00 80.44 121 LEU A O 1
ATOM 926 N N . ALA A 1 122 ? -9.024 -7.012 12.925 1.00 83.31 122 ALA A N 1
ATOM 927 C CA . ALA A 1 122 ? -9.191 -7.792 11.705 1.00 83.31 122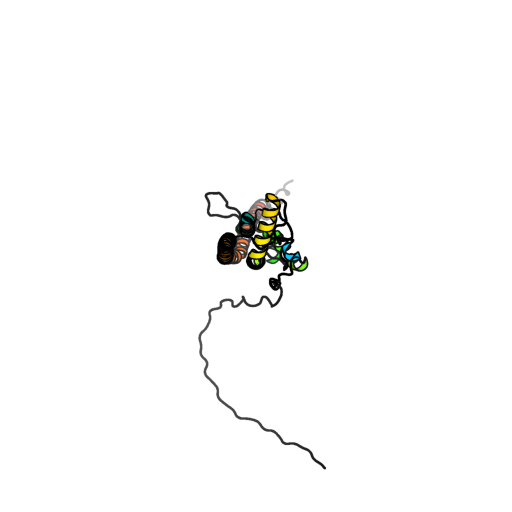 ALA A CA 1
ATOM 928 C C . ALA A 1 122 ? -8.689 -6.991 10.482 1.00 83.31 122 ALA A C 1
ATOM 930 O O . ALA A 1 122 ? -8.981 -5.795 10.394 1.00 83.31 122 ALA A O 1
ATOM 931 N N . PRO A 1 123 ? -7.980 -7.630 9.534 1.00 88.12 123 PRO A N 1
ATOM 932 C CA . PRO A 1 123 ? -7.415 -6.939 8.384 1.00 88.12 123 PRO A CA 1
ATOM 933 C C . PRO A 1 123 ? -8.525 -6.343 7.518 1.00 88.12 123 PRO A C 1
ATOM 935 O O . PRO A 1 123 ? -9.548 -6.995 7.261 1.00 88.12 123 PRO A O 1
ATOM 938 N N . ARG A 1 124 ? -8.313 -5.105 7.070 1.00 88.56 124 ARG A N 1
ATOM 939 C CA . ARG A 1 124 ? -9.235 -4.402 6.175 1.00 88.56 124 ARG A CA 1
ATOM 940 C C . ARG A 1 124 ? -9.172 -4.951 4.747 1.00 88.56 124 ARG A C 1
ATOM 942 O O . ARG A 1 124 ? -8.370 -5.840 4.436 1.00 88.56 124 ARG A O 1
ATOM 949 N N . SER A 1 125 ? -10.102 -4.507 3.907 1.00 91.00 125 SER A N 1
ATOM 950 C CA . SER A 1 125 ? -10.362 -5.146 2.619 1.00 91.00 125 SER A CA 1
ATOM 951 C C . SER A 1 125 ? -9.225 -4.923 1.626 1.00 91.00 125 SER A C 1
ATOM 953 O O . SER A 1 125 ? -8.785 -5.894 1.002 1.00 91.00 125 SER A O 1
ATOM 955 N N . GLU A 1 126 ? -8.672 -3.711 1.576 1.00 92.31 126 GLU A N 1
ATOM 956 C CA . GLU A 1 126 ? -7.570 -3.354 0.687 1.00 92.31 126 GLU A CA 1
ATOM 957 C C . GLU A 1 126 ? -6.300 -4.082 1.113 1.00 92.31 126 GLU A C 1
ATOM 959 O O . GLU A 1 126 ? -5.673 -4.756 0.295 1.00 92.31 126 GLU A O 1
ATOM 964 N N . LEU A 1 127 ? -5.987 -4.075 2.415 1.00 92.69 127 LEU A N 1
ATOM 965 C CA . LEU A 1 127 ? -4.839 -4.807 2.957 1.00 92.69 127 LEU A CA 1
ATOM 966 C C . LEU A 1 127 ? -4.914 -6.305 2.631 1.00 92.69 127 LEU A C 1
ATOM 968 O O . LEU A 1 127 ? -3.929 -6.914 2.210 1.00 92.69 127 LEU A O 1
ATOM 972 N N . LYS A 1 128 ? -6.093 -6.911 2.805 1.00 92.81 128 LYS A N 1
ATOM 973 C CA . LYS A 1 128 ? -6.314 -8.327 2.503 1.00 92.81 128 LYS A CA 1
ATOM 974 C C . LYS A 1 128 ? -6.225 -8.612 1.004 1.00 92.81 128 LYS A C 1
ATOM 976 O O . LYS A 1 128 ? -5.774 -9.693 0.630 1.00 92.81 128 LYS A O 1
ATOM 981 N N . SER A 1 129 ? -6.681 -7.691 0.156 1.00 92.12 129 SER A N 1
ATOM 982 C CA . SER A 1 129 ? -6.593 -7.829 -1.301 1.00 92.12 129 SER A CA 1
ATOM 983 C C . SER A 1 129 ? -5.140 -7.776 -1.778 1.00 92.12 129 SER A C 1
ATOM 985 O O . SER A 1 129 ? -4.729 -8.640 -2.549 1.00 92.12 129 SER A O 1
ATOM 987 N N . LEU A 1 130 ? -4.348 -6.851 -1.227 1.00 91.69 130 LEU A N 1
ATOM 988 C CA . LEU A 1 130 ? -2.929 -6.704 -1.519 1.00 91.69 130 LEU A CA 1
ATOM 989 C C . LEU A 1 130 ? -2.141 -7.923 -1.038 1.00 91.69 130 LEU A C 1
ATOM 991 O O . LEU A 1 130 ? -1.394 -8.515 -1.810 1.00 91.69 130 LEU A O 1
ATOM 995 N N . ALA A 1 131 ? -2.356 -8.352 0.209 1.00 91.19 131 ALA A N 1
ATOM 996 C CA . ALA A 1 131 ? -1.650 -9.493 0.785 1.00 91.19 131 ALA A CA 1
ATOM 997 C C . ALA A 1 131 ? -1.826 -10.774 -0.050 1.00 91.19 131 ALA A C 1
ATOM 999 O O . ALA A 1 131 ? -0.864 -11.505 -0.251 1.00 91.19 131 ALA A O 1
ATOM 1000 N N . LYS A 1 132 ? -3.015 -11.022 -0.615 1.00 90.06 132 LYS A N 1
ATOM 1001 C CA . LYS A 1 132 ? -3.257 -12.188 -1.486 1.00 90.06 132 LYS A CA 1
ATOM 1002 C C . LYS A 1 132 ? -2.370 -12.229 -2.731 1.00 90.06 132 LYS A C 1
ATOM 1004 O O . LYS A 1 132 ? -2.097 -13.322 -3.217 1.00 90.06 132 LYS A O 1
ATOM 1009 N N . LYS A 1 133 ? -1.966 -11.067 -3.254 1.00 85.88 133 LYS A N 1
ATOM 1010 C CA . LYS A 1 133 ? -1.082 -10.968 -4.423 1.00 85.88 133 LYS A CA 1
ATOM 1011 C C . LYS A 1 133 ? 0.384 -11.229 -4.063 1.00 85.88 133 LYS A C 1
ATOM 1013 O O . LYS A 1 133 ? 1.190 -11.512 -4.939 1.00 85.88 133 LYS A O 1
ATOM 1018 N N . LEU A 1 134 ? 0.751 -11.109 -2.786 1.00 85.94 134 LEU A N 1
ATOM 1019 C CA . LEU A 1 134 ? 2.143 -11.181 -2.355 1.00 85.94 134 LEU A CA 1
ATOM 1020 C C . LEU A 1 134 ? 2.581 -12.626 -2.075 1.00 85.94 134 LEU A C 1
ATOM 1022 O O . LEU A 1 134 ? 1.839 -13.364 -1.424 1.00 85.94 134 LEU A O 1
ATOM 1026 N N . PRO A 1 135 ? 3.821 -13.009 -2.441 1.00 80.19 135 PRO A N 1
ATOM 1027 C CA . PRO A 1 135 ? 4.339 -14.367 -2.240 1.00 80.19 135 PRO A CA 1
ATOM 1028 C C . PRO A 1 135 ? 4.188 -14.847 -0.791 1.00 80.19 135 PRO A C 1
ATOM 1030 O O . PRO A 1 135 ? 3.699 -15.937 -0.514 1.00 80.19 135 PRO A O 1
ATOM 1033 N N . SER A 1 136 ? 4.542 -13.963 0.139 1.00 82.94 136 SER A N 1
ATOM 1034 C CA . SER A 1 136 ? 4.548 -14.182 1.583 1.00 82.94 136 SER A CA 1
ATOM 1035 C C . SER A 1 136 ? 3.170 -14.537 2.184 1.00 82.94 136 SER A C 1
ATOM 1037 O O . SER A 1 136 ? 3.098 -15.240 3.196 1.00 82.94 136 SER A O 1
ATOM 1039 N N . TRP A 1 137 ? 2.071 -14.098 1.557 1.00 86.69 137 TRP A N 1
ATOM 1040 C CA . TRP A 1 137 ? 0.691 -14.330 2.017 1.00 86.69 137 TRP A CA 1
ATOM 1041 C C . TRP A 1 137 ? -0.197 -15.015 0.967 1.00 86.69 137 TRP A C 1
ATOM 1043 O O . TRP A 1 137 ? -1.413 -15.102 1.159 1.00 86.69 137 TRP A O 1
ATOM 1053 N N . LYS A 1 138 ? 0.399 -15.544 -0.110 1.00 80.31 138 LYS A N 1
ATOM 1054 C CA . LYS A 1 138 ? -0.300 -16.345 -1.126 1.00 80.31 138 LYS A CA 1
ATOM 1055 C C . LYS A 1 138 ? -0.877 -17.629 -0.512 1.00 80.31 138 LYS A C 1
ATOM 1057 O O . LYS A 1 138 ? -1.968 -18.060 -0.881 1.00 80.31 138 LYS A O 1
ATOM 1062 N N . ASP A 1 139 ? -0.199 -18.179 0.497 1.00 83.75 139 ASP A N 1
ATOM 1063 C CA . ASP A 1 139 ? -0.675 -19.322 1.274 1.00 83.75 139 ASP A CA 1
ATOM 1064 C C . ASP A 1 139 ? -1.862 -18.959 2.180 1.00 83.75 139 ASP A C 1
ATOM 1066 O O . ASP A 1 139 ? -1.819 -18.014 2.978 1.00 83.75 139 ASP A O 1
ATOM 1070 N N . SER A 1 140 ? -2.911 -19.786 2.146 1.00 83.06 140 SER A N 1
ATOM 1071 C CA . SER A 1 140 ? -4.129 -19.583 2.944 1.00 83.06 140 SER A CA 1
ATOM 1072 C C . SER A 1 140 ? -3.870 -19.556 4.454 1.00 83.06 140 SER A C 1
ATOM 1074 O O . SER A 1 140 ? -4.596 -18.898 5.202 1.00 83.06 140 SER A O 1
ATOM 1076 N N . THR A 1 141 ? -2.832 -20.252 4.918 1.00 85.62 141 THR A N 1
ATOM 1077 C CA . THR A 1 141 ? -2.413 -20.291 6.324 1.00 85.62 141 THR A CA 1
ATOM 1078 C C . THR A 1 141 ? -1.885 -18.937 6.786 1.00 85.62 141 THR A C 1
ATOM 1080 O O . THR A 1 141 ? -2.354 -18.421 7.803 1.00 85.62 141 THR A O 1
ATOM 1083 N N . ASN A 1 142 ? -0.977 -18.320 6.029 1.00 84.75 142 ASN A N 1
ATOM 1084 C CA . ASN A 1 142 ? -0.423 -17.004 6.347 1.00 84.75 142 ASN A CA 1
ATOM 1085 C C . ASN A 1 142 ? -1.485 -15.914 6.200 1.00 84.75 142 ASN A C 1
ATOM 1087 O O . ASN A 1 142 ? -1.603 -15.050 7.068 1.00 84.75 142 ASN A O 1
ATOM 1091 N N . LEU A 1 143 ? -2.334 -16.009 5.173 1.00 86.38 143 LEU A N 1
ATOM 1092 C CA . LEU A 1 143 ? -3.442 -15.076 4.981 1.00 86.38 143 LEU A CA 1
ATOM 1093 C C . LEU A 1 143 ? -4.459 -15.124 6.135 1.00 86.38 143 LEU A C 1
ATOM 1095 O O . LEU A 1 143 ? -5.001 -14.093 6.521 1.00 86.38 143 LEU A O 1
ATOM 1099 N N . SER A 1 144 ? -4.710 -16.303 6.718 1.00 85.75 144 SER A N 1
ATOM 1100 C CA . SER A 1 144 ? -5.617 -16.446 7.871 1.00 85.75 144 SER A CA 1
ATOM 1101 C C . SER A 1 144 ? -5.079 -15.821 9.162 1.00 85.75 144 SER A C 1
ATOM 1103 O O . SER A 1 144 ? -5.855 -15.497 10.059 1.00 85.75 144 SER A O 1
ATOM 1105 N N . ARG A 1 145 ? -3.756 -15.643 9.251 1.00 86.38 145 ARG A N 1
ATOM 1106 C CA . ARG A 1 145 ? -3.064 -15.043 10.399 1.00 86.38 145 ARG A CA 1
ATOM 1107 C C . ARG A 1 145 ? -2.847 -13.540 10.248 1.00 86.38 145 ARG A C 1
ATOM 1109 O O . ARG A 1 145 ? -2.413 -12.917 11.212 1.00 86.38 145 ARG A O 1
ATOM 1116 N N . LEU A 1 146 ? -3.146 -12.983 9.073 1.00 88.50 146 LEU A N 1
ATOM 1117 C CA . LEU A 1 146 ? -2.966 -11.571 8.770 1.00 88.50 146 LEU A CA 1
ATOM 1118 C C . LEU A 1 146 ? -3.794 -10.704 9.723 1.00 88.50 146 LEU A C 1
ATOM 1120 O O . LEU A 1 146 ? -5.008 -10.878 9.845 1.00 88.50 146 LEU A O 1
ATOM 1124 N N . ASN A 1 147 ? -3.132 -9.750 10.364 1.00 88.31 147 ASN A N 1
ATOM 1125 C CA . ASN A 1 147 ? -3.737 -8.736 11.215 1.00 88.31 147 ASN A CA 1
ATOM 1126 C C . ASN A 1 147 ? -3.552 -7.348 10.577 1.00 88.31 147 ASN A C 1
ATOM 1128 O O . ASN A 1 147 ? -2.616 -7.135 9.809 1.00 88.31 147 ASN A O 1
ATOM 1132 N N . GLN A 1 148 ? -4.404 -6.379 10.920 1.00 87.31 148 GLN A N 1
ATOM 1133 C CA . GLN A 1 148 ? -4.215 -4.987 10.508 1.00 87.31 148 GLN A CA 1
ATOM 1134 C C . GLN A 1 148 ? -2.853 -4.415 10.944 1.00 87.31 148 GLN A C 1
ATOM 1136 O O . GLN A 1 148 ? -2.252 -3.622 10.225 1.00 87.31 148 GLN A O 1
ATOM 1141 N N . LEU A 1 149 ? -2.309 -4.872 12.077 1.00 86.00 149 LEU A N 1
ATOM 1142 C CA . LEU A 1 149 ? -0.973 -4.470 12.540 1.00 86.00 149 LEU A CA 1
ATOM 1143 C C . LEU A 1 149 ? 0.166 -4.927 11.615 1.00 86.00 149 LEU A C 1
ATOM 1145 O O . LEU A 1 149 ? 1.234 -4.317 11.626 1.00 86.00 149 LEU A O 1
ATOM 1149 N N . ASP A 1 150 ? -0.059 -5.958 10.798 1.00 88.50 150 ASP A N 1
ATOM 1150 C CA . ASP A 1 150 ? 0.937 -6.469 9.849 1.00 88.50 150 ASP A CA 1
ATOM 1151 C C . ASP A 1 150 ? 1.002 -5.627 8.564 1.00 88.50 150 ASP A C 1
ATOM 1153 O O . ASP A 1 150 ? 1.818 -5.902 7.683 1.00 88.50 150 ASP A O 1
ATOM 1157 N N . MET A 1 151 ? 0.182 -4.573 8.451 1.00 91.12 151 MET A N 1
ATOM 1158 C CA . MET A 1 151 ? 0.144 -3.683 7.290 1.00 91.12 151 MET A CA 1
ATOM 1159 C C . MET A 1 151 ? 1.524 -3.146 6.910 1.00 91.12 151 MET A C 1
ATOM 1161 O O . MET A 1 151 ? 1.863 -3.123 5.730 1.00 91.12 151 MET A O 1
ATOM 1165 N N . GLY A 1 152 ? 2.349 -2.768 7.890 1.00 91.31 152 GLY A N 1
ATOM 1166 C CA . GLY A 1 152 ? 3.705 -2.296 7.611 1.00 91.31 152 GLY A CA 1
ATOM 1167 C C . GLY A 1 152 ? 4.562 -3.351 6.910 1.00 91.31 152 GLY A C 1
ATOM 1168 O O . GLY A 1 152 ? 5.256 -3.042 5.947 1.00 91.31 152 GLY A O 1
ATOM 1169 N N . THR A 1 153 ? 4.475 -4.612 7.339 1.00 90.62 153 THR A N 1
ATOM 1170 C CA . THR A 1 153 ? 5.212 -5.720 6.715 1.00 90.62 153 THR A CA 1
ATOM 1171 C C . THR A 1 153 ? 4.687 -6.023 5.313 1.00 90.62 153 THR A C 1
ATOM 1173 O O . THR A 1 153 ? 5.485 -6.240 4.405 1.00 90.62 153 THR A O 1
ATOM 1176 N N . VAL A 1 154 ? 3.366 -5.982 5.114 1.00 91.75 154 VAL A N 1
ATOM 1177 C CA . VAL A 1 154 ? 2.737 -6.171 3.795 1.00 91.75 154 VAL A CA 1
ATOM 1178 C C . VAL A 1 154 ? 3.175 -5.084 2.812 1.00 91.75 154 VAL A C 1
ATOM 1180 O O . VAL A 1 154 ? 3.580 -5.393 1.694 1.00 91.75 154 VAL A O 1
ATOM 1183 N N . LEU A 1 155 ? 3.156 -3.815 3.229 1.00 93.50 155 LEU A N 1
ATOM 1184 C CA . LEU A 1 155 ? 3.574 -2.695 2.382 1.00 93.50 155 LEU A CA 1
ATOM 1185 C C . LEU A 1 155 ? 5.073 -2.736 2.055 1.00 93.50 155 LEU A C 1
ATOM 1187 O O . LEU A 1 155 ? 5.462 -2.403 0.939 1.00 93.50 155 LEU A O 1
ATOM 1191 N N . LEU A 1 156 ? 5.918 -3.174 2.994 1.00 92.06 156 LEU A N 1
ATOM 1192 C CA . LEU A 1 156 ? 7.350 -3.361 2.739 1.00 92.06 156 LEU A CA 1
ATOM 1193 C C . LEU A 1 156 ? 7.618 -4.483 1.734 1.00 92.06 156 LEU A C 1
ATOM 1195 O O . LEU A 1 156 ? 8.486 -4.334 0.877 1.00 92.06 156 LEU A O 1
ATOM 1199 N N . GLU A 1 157 ? 6.867 -5.581 1.804 1.00 88.25 157 GLU A N 1
ATOM 1200 C CA . GLU A 1 157 ? 6.963 -6.646 0.806 1.00 88.25 157 GLU A CA 1
ATOM 1201 C C . GLU A 1 157 ? 6.471 -6.168 -0.569 1.00 88.25 157 GLU A C 1
ATOM 1203 O O . GLU A 1 157 ? 7.083 -6.482 -1.588 1.00 88.25 157 GLU A O 1
ATOM 1208 N N . TYR A 1 158 ? 5.419 -5.347 -0.615 1.00 90.62 158 TYR A N 1
ATOM 1209 C CA . TYR A 1 158 ? 4.958 -4.744 -1.865 1.00 90.62 158 TYR A CA 1
ATOM 1210 C C . TYR A 1 158 ? 5.994 -3.783 -2.470 1.00 90.62 158 TYR A C 1
ATOM 1212 O O . TYR A 1 158 ? 6.275 -3.866 -3.666 1.00 90.62 158 TYR A O 1
ATOM 1220 N N . LEU A 1 159 ? 6.633 -2.939 -1.648 1.00 91.62 159 LEU A N 1
ATOM 1221 C CA . LEU A 1 159 ? 7.765 -2.110 -2.079 1.00 91.62 159 LEU A CA 1
ATOM 1222 C C . LEU A 1 159 ? 8.911 -2.970 -2.608 1.00 91.62 159 LEU A C 1
ATOM 1224 O O . LEU A 1 159 ? 9.472 -2.640 -3.647 1.00 91.62 159 LEU A O 1
ATOM 1228 N N . ARG A 1 160 ? 9.245 -4.076 -1.933 1.00 87.44 160 ARG A N 1
ATOM 1229 C CA . ARG A 1 160 ? 10.286 -4.996 -2.405 1.00 87.44 160 ARG A CA 1
ATOM 1230 C C . ARG A 1 160 ? 9.971 -5.498 -3.814 1.00 87.44 160 ARG A C 1
ATOM 1232 O O . ARG A 1 160 ? 10.840 -5.441 -4.678 1.00 87.44 160 ARG A O 1
ATOM 1239 N N . MET A 1 161 ? 8.740 -5.946 -4.064 1.00 85.19 161 MET A N 1
ATOM 1240 C CA . MET A 1 161 ? 8.327 -6.408 -5.396 1.00 85.19 161 MET A CA 1
ATOM 1241 C C . MET A 1 161 ? 8.425 -5.288 -6.441 1.00 85.19 161 MET A C 1
ATOM 1243 O O . MET A 1 161 ? 8.968 -5.509 -7.524 1.00 85.19 161 MET A O 1
ATOM 1247 N N . TYR A 1 162 ? 7.981 -4.076 -6.101 1.00 88.38 162 TYR A N 1
ATOM 1248 C CA . TYR A 1 162 ? 8.068 -2.911 -6.984 1.00 88.38 162 TYR A CA 1
ATOM 1249 C C . TYR A 1 162 ? 9.517 -2.530 -7.328 1.00 88.38 162 TYR A C 1
ATOM 1251 O O . TYR A 1 162 ? 9.871 -2.375 -8.498 1.00 88.38 162 TYR A O 1
ATOM 1259 N N . GLU A 1 163 ? 10.395 -2.444 -6.327 1.00 88.75 163 GLU A N 1
ATOM 1260 C CA . GLU A 1 163 ? 11.816 -2.145 -6.529 1.00 88.75 163 GLU A CA 1
ATOM 1261 C C . GLU A 1 163 ? 12.492 -3.195 -7.413 1.00 88.75 163 GLU A C 1
ATOM 1263 O O . GLU A 1 163 ? 13.335 -2.864 -8.249 1.00 88.75 163 GLU A O 1
ATOM 1268 N N . CYS A 1 164 ? 12.108 -4.459 -7.266 1.00 85.62 164 CYS A N 1
ATOM 1269 C CA . CYS A 1 164 ? 12.679 -5.539 -8.053 1.00 85.62 164 CYS A CA 1
ATOM 1270 C C . CYS A 1 164 ? 12.220 -5.515 -9.509 1.00 85.62 164 CYS A C 1
ATOM 1272 O O . CYS A 1 164 ? 13.060 -5.701 -10.391 1.00 85.62 164 CYS A O 1
ATOM 1274 N N . ALA A 1 165 ? 10.962 -5.158 -9.775 1.00 82.62 165 ALA A N 1
ATOM 1275 C CA . ALA A 1 165 ? 10.487 -4.897 -11.133 1.00 82.62 165 ALA A CA 1
ATOM 1276 C C . ALA A 1 165 ? 11.248 -3.724 -11.790 1.00 82.62 165 ALA A C 1
ATOM 1278 O O . ALA A 1 165 ? 11.674 -3.808 -12.946 1.00 82.62 165 ALA A O 1
ATOM 1279 N N . LEU A 1 166 ? 11.504 -2.646 -11.040 1.00 86.06 166 LEU A N 1
ATOM 1280 C CA . LEU A 1 166 ? 12.273 -1.493 -11.524 1.00 86.06 166 LEU A CA 1
ATOM 1281 C C . LEU A 1 166 ? 13.739 -1.838 -11.826 1.00 86.06 166 LEU A C 1
ATOM 1283 O O . LEU A 1 166 ? 14.274 -1.430 -12.860 1.00 86.06 166 LEU A O 1
ATOM 1287 N N . VAL A 1 167 ? 14.400 -2.599 -10.949 1.00 86.06 167 VAL A N 1
ATOM 1288 C CA . VAL A 1 167 ? 15.791 -3.040 -11.152 1.00 86.06 167 VAL A CA 1
ATOM 1289 C C . VAL A 1 167 ? 15.897 -4.013 -12.324 1.00 86.06 167 VAL A C 1
ATOM 1291 O O . VAL A 1 167 ? 16.839 -3.925 -13.114 1.00 86.06 167 VAL A O 1
ATOM 1294 N N . GLU A 1 168 ? 14.939 -4.925 -12.479 1.00 80.62 168 GLU A N 1
ATOM 1295 C CA . GLU A 1 168 ? 14.889 -5.813 -13.637 1.00 80.62 168 GLU A CA 1
ATOM 1296 C C . GLU A 1 168 ? 14.764 -5.017 -14.938 1.00 80.62 168 GLU A C 1
ATOM 1298 O O . GLU A 1 168 ? 15.551 -5.225 -15.867 1.00 80.62 168 GLU A O 1
ATOM 1303 N N . ARG A 1 169 ? 13.845 -4.046 -14.983 1.00 80.00 169 ARG A N 1
ATOM 1304 C CA . ARG A 1 169 ? 13.692 -3.151 -16.133 1.00 80.00 169 ARG A CA 1
ATOM 1305 C C . ARG A 1 169 ? 14.986 -2.404 -16.441 1.00 80.00 169 ARG A C 1
ATOM 1307 O O . ARG A 1 169 ? 15.403 -2.377 -17.594 1.00 80.00 169 ARG A O 1
ATOM 1314 N N . LEU A 1 170 ? 15.657 -1.866 -15.422 1.00 83.25 170 LEU A N 1
ATOM 1315 C CA . LEU A 1 170 ? 16.935 -1.165 -15.572 1.00 83.25 170 LEU A CA 1
ATOM 1316 C C . LEU A 1 170 ? 18.025 -2.054 -16.194 1.00 83.25 170 LEU A C 1
ATOM 1318 O O . LEU A 1 170 ? 18.810 -1.591 -17.025 1.00 83.25 170 LEU A O 1
ATOM 1322 N N . ASN A 1 171 ? 18.077 -3.327 -15.798 1.00 81.38 171 ASN A N 1
ATOM 1323 C CA . ASN A 1 171 ? 19.059 -4.292 -16.298 1.00 81.38 171 ASN A CA 1
ATOM 1324 C C . ASN A 1 171 ? 18.751 -4.766 -17.725 1.00 81.38 171 ASN A C 1
ATOM 1326 O O . ASN A 1 171 ? 19.667 -5.082 -18.483 1.00 81.38 171 ASN A O 1
ATOM 1330 N N . LEU A 1 172 ? 17.472 -4.819 -18.097 1.00 78.19 172 LEU A N 1
ATOM 1331 C CA . LEU A 1 172 ? 17.010 -5.270 -19.411 1.00 78.19 172 LEU A CA 1
ATOM 1332 C C . LEU A 1 172 ? 16.763 -4.120 -20.399 1.00 78.19 172 LEU A C 1
ATOM 1334 O O . LEU A 1 172 ? 16.456 -4.380 -21.564 1.00 78.19 172 LEU A O 1
ATOM 1338 N N . LEU A 1 173 ? 16.942 -2.870 -19.970 1.00 77.38 173 LEU A N 1
ATOM 1339 C CA . LEU A 1 173 ? 16.676 -1.669 -20.759 1.00 77.38 173 LEU A CA 1
ATOM 1340 C C . LEU A 1 173 ? 17.329 -1.698 -22.157 1.00 77.38 173 LEU A C 1
ATOM 1342 O O . LEU A 1 173 ? 16.604 -1.523 -23.141 1.00 77.38 173 LEU A O 1
ATOM 1346 N N . PRO A 1 174 ? 18.625 -2.060 -22.311 1.00 75.81 174 PRO A N 1
ATOM 1347 C CA . PRO A 1 174 ? 19.244 -2.124 -23.636 1.00 75.81 174 PRO A CA 1
ATOM 1348 C C . PRO A 1 174 ? 18.598 -3.173 -24.550 1.00 75.81 174 PRO A C 1
ATOM 1350 O O . PRO A 1 174 ? 18.450 -2.958 -25.751 1.00 75.81 174 PRO A O 1
ATOM 1353 N N . ALA A 1 175 ? 18.188 -4.316 -23.991 1.00 74.38 175 ALA A N 1
ATOM 1354 C CA . ALA A 1 175 ? 17.532 -5.374 -24.752 1.00 74.38 175 ALA A CA 1
ATOM 1355 C C . ALA A 1 175 ? 16.127 -4.953 -25.214 1.00 74.38 175 ALA A C 1
ATOM 1357 O O . ALA A 1 175 ? 15.730 -5.281 -26.334 1.00 74.38 175 ALA A O 1
ATOM 1358 N N . TYR A 1 176 ? 15.397 -4.199 -24.385 1.00 72.62 176 TYR A N 1
ATOM 1359 C CA . TYR A 1 176 ? 14.079 -3.671 -24.733 1.00 72.62 176 TYR A CA 1
ATOM 1360 C C . TYR A 1 176 ? 14.149 -2.620 -25.834 1.00 72.62 176 TYR A C 1
ATOM 1362 O O . TYR A 1 176 ? 13.418 -2.744 -26.817 1.00 72.62 176 TYR A O 1
ATOM 1370 N N . ILE A 1 177 ? 15.057 -1.648 -25.720 1.00 73.38 177 ILE A N 1
ATOM 1371 C CA . ILE A 1 177 ? 15.224 -0.600 -26.736 1.00 73.38 177 ILE A CA 1
ATOM 1372 C C . ILE A 1 177 ? 15.585 -1.232 -28.087 1.00 73.38 177 ILE A C 1
ATOM 1374 O O . ILE A 1 177 ? 14.963 -0.926 -29.102 1.00 73.38 177 ILE A O 1
ATOM 1378 N N . LEU A 1 178 ? 16.507 -2.202 -28.103 1.00 73.38 178 LEU A N 1
ATOM 1379 C CA . LEU A 1 178 ? 16.870 -2.922 -29.328 1.00 73.38 178 LEU A CA 1
ATOM 1380 C C . LEU A 1 178 ? 15.693 -3.697 -29.939 1.00 73.38 178 LEU A C 1
ATOM 1382 O O . LEU A 1 178 ? 15.528 -3.697 -31.159 1.00 73.38 178 LEU A O 1
ATOM 1386 N N . ARG A 1 179 ? 14.868 -4.363 -29.120 1.00 72.69 179 ARG A N 1
ATOM 1387 C CA . ARG A 1 179 ? 13.684 -5.101 -29.601 1.00 72.69 179 ARG A CA 1
ATOM 1388 C C . ARG A 1 179 ? 12.616 -4.147 -30.142 1.00 72.69 179 ARG A C 1
ATOM 1390 O O . ARG A 1 179 ? 11.992 -4.449 -31.157 1.00 72.69 179 ARG A O 1
ATOM 1397 N N . GLN A 1 180 ? 12.427 -3.004 -29.487 1.00 72.62 180 GLN A N 1
ATOM 1398 C CA . GLN A 1 180 ? 11.478 -1.973 -29.891 1.00 72.62 180 GLN A CA 1
ATOM 1399 C C . GLN A 1 180 ? 11.881 -1.314 -31.210 1.00 72.62 180 GLN A C 1
ATOM 1401 O O . GLN A 1 180 ? 11.043 -1.194 -32.102 1.00 72.62 180 GLN A O 1
ATOM 1406 N N . GLU A 1 181 ? 13.148 -0.934 -31.363 1.00 72.31 181 GLU A N 1
ATOM 1407 C CA . GLU A 1 181 ? 13.645 -0.356 -32.613 1.00 72.31 181 GLU A CA 1
ATOM 1408 C C . GLU A 1 181 ? 13.605 -1.371 -33.757 1.00 72.31 181 GLU A C 1
ATOM 1410 O O . GLU A 1 181 ? 13.147 -1.043 -34.850 1.00 72.31 181 GLU A O 1
ATOM 1415 N N . ALA A 1 182 ? 13.959 -2.636 -33.497 1.00 71.50 182 ALA A N 1
ATOM 1416 C CA . ALA A 1 182 ? 13.813 -3.703 -34.487 1.00 71.50 182 ALA A CA 1
ATOM 1417 C C . ALA A 1 182 ? 12.355 -3.854 -34.965 1.00 71.50 182 ALA A C 1
ATOM 1419 O O . ALA A 1 182 ? 12.111 -4.026 -36.159 1.00 71.50 182 ALA A O 1
ATOM 1420 N N . TYR A 1 183 ? 11.378 -3.746 -34.058 1.00 71.94 183 TYR A N 1
ATOM 1421 C CA . TYR A 1 183 ? 9.959 -3.775 -34.418 1.00 71.94 183 TYR A CA 1
ATOM 1422 C C . TYR A 1 183 ? 9.525 -2.521 -35.185 1.00 71.94 183 TYR A C 1
ATOM 1424 O O . TYR A 1 183 ? 8.864 -2.626 -36.216 1.00 71.94 183 TYR A O 1
ATOM 1432 N N . ARG A 1 184 ? 9.913 -1.328 -34.720 1.00 71.44 184 ARG A N 1
ATOM 1433 C CA . ARG A 1 184 ? 9.576 -0.055 -35.371 1.00 71.44 184 ARG A CA 1
ATOM 1434 C C . ARG A 1 184 ? 10.105 -0.010 -36.804 1.00 71.44 184 ARG A C 1
ATOM 1436 O O . ARG A 1 184 ? 9.376 0.376 -37.715 1.00 71.44 184 ARG A O 1
ATOM 1443 N N . GLN A 1 185 ? 11.344 -0.447 -37.010 1.00 70.19 185 GLN A N 1
ATOM 1444 C CA . GLN A 1 185 ? 11.945 -0.554 -38.335 1.00 70.19 185 GLN A CA 1
ATOM 1445 C C . GLN A 1 185 ? 11.241 -1.600 -39.200 1.00 70.19 185 GLN A C 1
ATOM 1447 O O . GLN A 1 185 ? 10.998 -1.336 -40.374 1.00 70.19 185 GLN A O 1
ATOM 1452 N N . TRP A 1 186 ? 10.854 -2.747 -38.633 1.00 69.00 186 TRP A N 1
ATOM 1453 C CA . TRP A 1 186 ? 10.079 -3.754 -39.359 1.00 69.00 186 TRP A CA 1
ATOM 1454 C C . TRP A 1 186 ? 8.735 -3.202 -39.857 1.00 69.00 186 TRP A C 1
ATOM 1456 O O . TRP A 1 186 ? 8.403 -3.376 -41.028 1.00 69.00 186 TRP A O 1
ATOM 1466 N N . VAL A 1 187 ? 8.002 -2.471 -39.008 1.00 75.44 187 VAL A N 1
ATOM 1467 C CA . VAL A 1 187 ? 6.729 -1.826 -39.379 1.00 75.44 187 VAL A CA 1
ATOM 1468 C C . VAL A 1 187 ? 6.923 -0.755 -40.459 1.00 75.44 187 VAL A C 1
ATOM 1470 O O . VAL A 1 187 ? 6.094 -0.646 -41.357 1.00 75.44 187 VAL A O 1
ATOM 1473 N N . LEU A 1 188 ? 8.000 0.035 -40.388 1.00 74.38 188 LEU A N 1
ATOM 1474 C CA . LEU A 1 188 ? 8.245 1.141 -41.323 1.00 74.38 188 LEU A CA 1
ATOM 1475 C C . LEU A 1 188 ? 8.818 0.696 -42.676 1.00 74.38 188 LEU A C 1
ATOM 1477 O O . LEU A 1 188 ? 8.469 1.282 -43.697 1.00 74.38 188 LEU A O 1
ATOM 1481 N N . PHE A 1 189 ? 9.697 -0.309 -42.697 1.00 72.38 189 PHE A N 1
ATOM 1482 C CA . PHE A 1 189 ? 10.481 -0.666 -43.886 1.00 72.38 189 PHE A CA 1
ATOM 1483 C C . PHE A 1 189 ? 10.170 -2.055 -44.459 1.00 72.38 189 PHE A C 1
ATOM 1485 O O . PHE A 1 189 ? 10.690 -2.393 -45.520 1.00 72.38 189 PHE A O 1
ATOM 1492 N N . GLY A 1 190 ? 9.349 -2.876 -43.793 1.00 65.94 190 GLY A N 1
ATOM 1493 C CA . GLY A 1 190 ? 8.915 -4.187 -44.298 1.00 65.94 190 GLY A CA 1
ATOM 1494 C C . GLY A 1 190 ? 10.038 -5.213 -44.518 1.00 65.94 190 GLY A C 1
ATOM 1495 O O . GLY A 1 190 ? 9.792 -6.283 -45.073 1.00 65.94 190 GLY A O 1
ATOM 1496 N N . LEU A 1 191 ? 11.268 -4.909 -44.092 1.00 61.44 191 LEU A N 1
ATOM 1497 C CA . LEU A 1 191 ? 12.464 -5.728 -44.282 1.00 61.44 191 LEU A CA 1
ATOM 1498 C C . LEU A 1 191 ? 13.182 -5.948 -42.940 1.00 61.44 191 LEU A C 1
ATOM 1500 O O . LEU A 1 191 ? 13.299 -5.010 -42.149 1.00 61.44 191 LEU A O 1
ATOM 1504 N N . PRO A 1 192 ? 13.715 -7.157 -42.675 1.00 58.16 192 PRO A N 1
ATOM 1505 C CA . PRO A 1 192 ? 14.595 -7.402 -41.539 1.00 58.16 192 PRO A CA 1
ATOM 1506 C C . PRO A 1 192 ? 15.987 -6.831 -41.848 1.00 58.16 192 PRO A C 1
ATOM 1508 O O . PRO A 1 192 ? 16.867 -7.530 -42.349 1.00 58.16 192 PRO A O 1
ATOM 1511 N N . ILE A 1 193 ? 16.188 -5.537 -41.599 1.00 55.38 193 ILE A N 1
ATOM 1512 C CA . ILE A 1 193 ? 17.503 -4.905 -41.762 1.00 55.38 193 ILE A CA 1
ATOM 1513 C C . ILE A 1 193 ? 18.454 -5.462 -40.678 1.00 55.38 193 ILE A C 1
ATOM 1515 O O . ILE A 1 193 ? 18.055 -5.586 -39.515 1.00 55.38 193 ILE A O 1
ATOM 1519 N N . PRO A 1 194 ? 19.705 -5.838 -41.013 1.00 52.09 194 PRO A N 1
ATOM 1520 C CA . PRO A 1 194 ? 20.668 -6.321 -40.028 1.00 52.09 194 PRO A CA 1
ATOM 1521 C C . PRO A 1 194 ? 20.970 -5.258 -38.958 1.00 52.09 194 PRO A C 1
ATOM 1523 O O . PRO A 1 194 ? 21.158 -4.085 -39.268 1.00 52.09 194 PRO A O 1
ATOM 1526 N N . LYS A 1 195 ? 21.079 -5.716 -37.701 1.00 53.50 195 LYS A N 1
ATOM 1527 C CA . LYS A 1 195 ? 21.229 -4.986 -36.416 1.00 53.50 195 LYS A CA 1
ATOM 1528 C C . LYS A 1 195 ? 22.271 -3.848 -36.334 1.00 53.50 195 LYS A C 1
ATOM 1530 O O . LYS A 1 195 ? 22.409 -3.243 -35.278 1.00 53.50 195 LYS A O 1
ATOM 1535 N N . VAL A 1 196 ? 23.054 -3.601 -37.378 1.00 48.16 196 VAL A N 1
ATOM 1536 C CA . VAL A 1 196 ? 24.315 -2.843 -37.319 1.00 48.16 196 VAL A CA 1
ATOM 1537 C C . VAL A 1 196 ? 24.145 -1.362 -37.693 1.00 48.16 196 VAL A C 1
ATOM 1539 O O . VAL A 1 196 ? 24.998 -0.555 -37.348 1.00 48.16 196 VAL A O 1
ATOM 1542 N N . ILE A 1 197 ? 23.036 -0.974 -38.333 1.00 50.44 197 ILE A N 1
ATOM 1543 C CA . ILE A 1 197 ? 22.777 0.415 -38.767 1.00 50.44 197 ILE A CA 1
ATOM 1544 C C . ILE A 1 197 ? 21.688 1.050 -37.887 1.00 50.44 197 ILE A C 1
ATOM 1546 O O . ILE A 1 197 ? 20.716 1.617 -38.375 1.00 50.44 197 ILE A O 1
ATOM 1550 N N . ILE A 1 198 ? 21.793 0.888 -36.569 1.00 55.72 198 ILE A N 1
ATOM 1551 C CA . ILE A 1 198 ? 20.970 1.649 -35.626 1.00 55.72 198 ILE A CA 1
ATOM 1552 C C . ILE A 1 198 ? 21.894 2.704 -35.032 1.00 55.72 198 ILE A C 1
ATOM 1554 O O . ILE A 1 198 ? 22.899 2.372 -34.407 1.00 55.72 198 ILE A O 1
ATOM 1558 N N . GLU A 1 199 ? 21.594 3.970 -35.303 1.00 53.50 199 GLU A N 1
ATOM 1559 C CA . GLU A 1 199 ? 22.368 5.120 -34.850 1.00 53.50 199 GLU A CA 1
ATOM 1560 C C . GLU A 1 199 ? 22.530 5.097 -33.319 1.00 53.50 199 GLU A C 1
ATOM 1562 O O . GLU A 1 199 ? 21.629 5.429 -32.549 1.00 53.50 199 GLU A O 1
ATOM 1567 N N . ILE A 1 200 ? 23.741 4.733 -32.894 1.00 54.06 200 ILE A N 1
ATOM 1568 C CA . ILE A 1 200 ? 24.245 4.704 -31.516 1.00 54.06 200 ILE A CA 1
ATOM 1569 C C . ILE A 1 200 ? 23.900 5.968 -30.688 1.00 54.06 200 ILE A C 1
ATOM 1571 O O . ILE A 1 200 ? 23.623 5.806 -29.498 1.00 54.06 200 ILE A O 1
ATOM 1575 N N . PRO A 1 201 ? 23.868 7.210 -31.231 1.00 52.44 201 PRO A N 1
ATOM 1576 C CA . PRO A 1 201 ? 23.587 8.384 -30.398 1.00 52.44 201 PRO A CA 1
ATOM 1577 C C . PRO A 1 201 ? 22.141 8.487 -29.882 1.00 52.44 201 PRO A C 1
ATOM 1579 O O . PRO A 1 201 ? 21.955 8.908 -28.744 1.00 52.44 201 PRO A O 1
ATOM 1582 N N . ILE A 1 202 ? 21.126 8.081 -30.658 1.00 54.91 202 ILE A N 1
ATOM 1583 C CA . ILE A 1 202 ? 19.709 8.174 -30.235 1.00 54.91 202 ILE A CA 1
ATOM 1584 C C . ILE A 1 202 ? 19.387 7.091 -29.194 1.00 54.91 202 ILE A C 1
ATOM 1586 O O . ILE A 1 202 ? 18.663 7.336 -28.227 1.00 54.91 202 ILE A O 1
ATOM 1590 N N . LEU A 1 203 ? 19.997 5.910 -29.350 1.00 58.91 203 LEU A N 1
ATOM 1591 C CA . LEU A 1 203 ? 19.908 4.827 -28.371 1.00 58.91 203 LEU A CA 1
ATOM 1592 C C . LEU A 1 203 ? 20.479 5.246 -27.009 1.00 58.91 203 LEU A C 1
ATOM 1594 O O . LEU A 1 203 ? 19.892 4.926 -25.980 1.00 58.91 203 LEU A O 1
ATOM 1598 N N . GLY A 1 204 ? 21.594 5.984 -27.004 1.00 61.19 204 GLY A N 1
ATOM 1599 C CA . GLY A 1 204 ? 22.228 6.463 -25.776 1.00 61.19 204 GLY A CA 1
ATOM 1600 C C . GLY A 1 204 ? 21.388 7.488 -25.008 1.00 61.19 204 GLY A C 1
ATOM 1601 O O . GLY A 1 204 ? 21.326 7.417 -23.784 1.00 61.19 204 GLY A O 1
ATOM 1602 N N . SER A 1 205 ? 20.709 8.415 -25.696 1.00 63.62 205 SER A N 1
ATOM 1603 C CA . SER A 1 205 ? 19.896 9.439 -25.019 1.00 63.62 205 SER A CA 1
ATOM 1604 C C . SER A 1 205 ? 18.596 8.885 -24.431 1.00 63.62 205 SER A C 1
ATOM 1606 O O . SER A 1 205 ? 18.222 9.266 -23.326 1.00 63.62 205 SER A O 1
ATOM 1608 N N . MET A 1 206 ? 17.922 7.961 -25.131 1.00 63.47 206 MET A N 1
ATOM 1609 C CA . MET A 1 206 ? 16.700 7.327 -24.611 1.00 63.47 206 MET A CA 1
ATOM 1610 C C . MET A 1 206 ? 16.993 6.394 -23.427 1.00 63.47 206 MET A C 1
ATOM 1612 O O . MET A 1 206 ? 16.222 6.356 -22.470 1.00 63.47 206 MET A O 1
ATOM 1616 N N . ASP A 1 207 ? 18.123 5.680 -23.474 1.00 73.75 207 ASP A N 1
ATOM 1617 C CA . ASP A 1 207 ? 18.593 4.820 -22.383 1.00 73.75 207 ASP A CA 1
ATOM 1618 C C . ASP A 1 207 ? 18.894 5.646 -21.118 1.00 73.75 207 ASP A C 1
ATOM 1620 O O . ASP A 1 207 ? 18.492 5.260 -20.021 1.00 73.75 207 ASP A O 1
ATOM 1624 N N . GLU A 1 208 ? 19.527 6.816 -21.246 1.00 80.69 208 GLU A N 1
ATOM 1625 C CA . GLU A 1 208 ? 19.910 7.620 -20.079 1.00 80.69 208 GLU A CA 1
ATOM 1626 C C . GLU A 1 208 ? 18.716 8.304 -19.392 1.00 80.69 208 GLU A C 1
ATOM 1628 O O . GLU A 1 208 ? 18.616 8.268 -18.162 1.00 80.69 208 GLU A O 1
ATOM 1633 N N . ASP A 1 209 ? 17.764 8.856 -20.151 1.00 82.56 209 ASP A N 1
ATOM 1634 C CA . ASP A 1 209 ? 16.567 9.489 -19.578 1.00 82.56 209 ASP A CA 1
ATOM 1635 C C . ASP A 1 209 ? 15.728 8.491 -18.764 1.00 82.56 209 ASP A C 1
ATOM 1637 O O . ASP A 1 209 ? 15.281 8.791 -17.650 1.00 82.56 209 ASP A O 1
ATOM 1641 N N . GLU A 1 210 ? 15.536 7.276 -19.2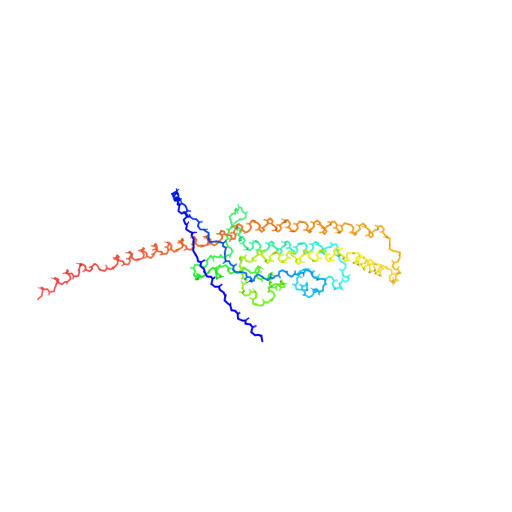81 1.00 82.25 210 GLU A N 1
ATOM 1642 C CA . GLU A 1 210 ? 14.770 6.239 -18.591 1.00 82.25 210 GLU A CA 1
ATOM 1643 C C . GLU A 1 210 ? 15.524 5.690 -17.369 1.00 82.25 210 GLU A C 1
ATOM 1645 O O . GLU A 1 210 ? 14.925 5.507 -16.305 1.00 82.25 210 GLU A O 1
ATOM 1650 N N . ARG A 1 211 ? 16.856 5.538 -17.449 1.00 86.50 211 ARG A N 1
ATOM 1651 C CA . ARG A 1 211 ? 17.701 5.213 -16.282 1.00 86.50 211 ARG A CA 1
ATOM 1652 C C . ARG A 1 211 ? 17.564 6.248 -15.172 1.00 86.50 211 ARG A C 1
ATOM 1654 O O . ARG A 1 211 ? 17.455 5.872 -14.002 1.00 86.50 211 ARG A O 1
ATOM 1661 N N . ILE A 1 212 ? 17.586 7.538 -15.512 1.00 90.00 212 ILE A N 1
ATOM 1662 C CA . ILE A 1 212 ? 17.438 8.628 -14.541 1.00 90.00 212 ILE A CA 1
ATOM 1663 C C . ILE A 1 212 ? 16.058 8.560 -13.881 1.00 90.00 212 ILE A C 1
ATOM 1665 O O . ILE A 1 212 ? 15.973 8.644 -12.653 1.00 90.00 212 ILE A O 1
ATOM 1669 N N . ARG A 1 213 ? 14.988 8.351 -14.661 1.00 89.88 213 ARG A N 1
ATOM 1670 C CA . ARG A 1 213 ? 13.624 8.201 -14.128 1.00 89.88 213 ARG A CA 1
ATOM 1671 C C . ARG A 1 213 ? 13.504 7.010 -13.179 1.00 89.88 213 ARG A C 1
ATOM 1673 O O . ARG A 1 213 ? 13.053 7.197 -12.053 1.00 89.88 213 ARG A O 1
ATOM 1680 N N . ILE A 1 214 ? 13.980 5.827 -13.575 1.00 88.81 214 ILE A N 1
ATOM 1681 C CA . ILE A 1 214 ? 13.937 4.617 -12.735 1.00 88.81 214 ILE A CA 1
ATOM 1682 C C . ILE A 1 214 ? 14.720 4.824 -11.431 1.00 88.81 214 ILE A C 1
ATOM 1684 O O . ILE A 1 214 ? 14.234 4.492 -10.351 1.00 88.81 214 ILE A O 1
ATOM 1688 N N . ARG A 1 215 ? 15.923 5.413 -11.494 1.00 91.25 215 ARG A N 1
ATOM 1689 C CA . ARG A 1 215 ? 16.724 5.709 -10.292 1.00 91.25 215 ARG A CA 1
ATOM 1690 C C . ARG A 1 215 ? 16.022 6.695 -9.364 1.00 91.25 215 ARG A C 1
ATOM 1692 O O . ARG A 1 215 ? 16.022 6.497 -8.149 1.00 91.25 215 ARG A O 1
ATOM 1699 N N . LYS A 1 216 ? 15.432 7.753 -9.924 1.00 93.62 216 LYS A N 1
ATOM 1700 C CA . LYS A 1 216 ? 14.659 8.735 -9.159 1.00 93.62 216 LYS A CA 1
ATOM 1701 C C . LYS A 1 216 ? 13.470 8.071 -8.471 1.00 93.62 216 LYS A C 1
ATOM 1703 O O . LYS A 1 216 ? 13.229 8.346 -7.296 1.00 93.62 216 LYS A O 1
ATOM 1708 N N . GLU A 1 217 ? 12.773 7.186 -9.171 1.00 92.62 217 GLU A N 1
ATOM 1709 C CA . GLU A 1 217 ? 11.622 6.469 -8.636 1.00 92.62 217 GLU A CA 1
ATOM 1710 C C . GLU A 1 217 ? 12.010 5.510 -7.507 1.00 92.62 217 GLU A C 1
ATOM 1712 O O . GLU A 1 217 ? 11.399 5.557 -6.443 1.00 92.62 217 GLU A O 1
ATOM 1717 N N . LEU A 1 218 ? 13.096 4.743 -7.658 1.00 91.19 218 LEU A N 1
ATOM 1718 C CA . LEU A 1 218 ? 13.618 3.868 -6.597 1.00 91.19 218 LEU A CA 1
ATOM 1719 C C . LEU A 1 218 ? 13.894 4.631 -5.291 1.00 91.19 218 LEU A C 1
ATOM 1721 O O . LEU A 1 218 ? 13.547 4.174 -4.202 1.00 91.19 218 LEU A O 1
ATOM 1725 N N . VAL A 1 219 ? 14.506 5.816 -5.384 1.00 92.50 219 VAL A N 1
ATOM 1726 C CA . VAL A 1 219 ? 14.795 6.642 -4.200 1.00 92.50 219 VAL A CA 1
ATOM 1727 C C . VAL A 1 219 ? 13.512 7.252 -3.626 1.00 92.50 219 VAL A C 1
ATOM 1729 O O . VAL A 1 219 ? 13.340 7.305 -2.406 1.00 92.50 219 VAL A O 1
ATOM 1732 N N . THR A 1 220 ? 12.600 7.694 -4.493 1.00 93.88 220 THR A N 1
ATOM 1733 C CA . THR A 1 220 ? 11.368 8.386 -4.092 1.00 93.88 220 THR A CA 1
ATOM 1734 C C . THR A 1 220 ? 10.367 7.427 -3.446 1.00 93.88 220 THR A C 1
ATOM 1736 O O . THR A 1 220 ? 9.829 7.746 -2.383 1.00 93.88 220 THR A O 1
ATOM 1739 N N . ALA A 1 221 ? 10.155 6.237 -4.012 1.00 93.31 221 ALA A N 1
ATOM 1740 C CA . ALA A 1 221 ? 9.223 5.233 -3.500 1.00 93.31 221 ALA A CA 1
ATOM 1741 C C . ALA A 1 221 ? 9.612 4.739 -2.100 1.00 93.31 221 ALA A C 1
ATOM 1743 O O . ALA A 1 221 ? 8.783 4.710 -1.190 1.00 93.31 221 ALA A O 1
ATOM 1744 N N . ARG A 1 222 ? 10.898 4.449 -1.876 1.00 92.94 222 ARG A N 1
ATOM 1745 C CA . ARG A 1 222 ? 11.383 4.022 -0.557 1.00 92.94 222 ARG A CA 1
ATOM 1746 C C . ARG A 1 222 ? 11.259 5.126 0.489 1.00 92.94 222 ARG A C 1
ATOM 1748 O O . ARG A 1 222 ? 10.799 4.882 1.604 1.00 92.94 222 ARG A O 1
ATOM 1755 N N . ALA A 1 223 ? 11.665 6.347 0.143 1.00 93.38 223 ALA A N 1
ATOM 1756 C CA . ALA A 1 223 ? 11.620 7.474 1.071 1.00 93.38 223 ALA A CA 1
ATOM 1757 C C . ALA A 1 223 ? 10.179 7.878 1.426 1.00 93.38 223 ALA A C 1
ATOM 1759 O O . ALA A 1 223 ? 9.901 8.209 2.579 1.00 93.38 223 ALA A O 1
ATOM 1760 N N . SER A 1 224 ? 9.265 7.852 0.454 1.00 93.44 224 SER A N 1
ATOM 1761 C CA . SER A 1 224 ? 7.843 8.138 0.676 1.00 93.44 224 SER A CA 1
ATOM 1762 C C . SER A 1 224 ? 7.171 7.056 1.522 1.00 93.44 224 SER A C 1
ATOM 1764 O O . SER A 1 224 ? 6.491 7.395 2.494 1.00 93.44 224 SER A O 1
ATOM 1766 N N . LEU A 1 225 ? 7.432 5.770 1.253 1.00 93.94 225 LEU A N 1
ATOM 1767 C CA . LEU A 1 225 ? 6.884 4.690 2.073 1.00 93.94 225 LEU A CA 1
ATOM 1768 C C . LEU A 1 225 ? 7.421 4.731 3.510 1.00 93.94 225 LEU A C 1
ATOM 1770 O O . LEU A 1 225 ? 6.665 4.580 4.461 1.00 93.94 225 LEU A O 1
ATOM 1774 N N . LEU A 1 226 ? 8.713 4.990 3.711 1.00 93.75 226 LEU A N 1
ATOM 1775 C CA . LEU A 1 226 ? 9.273 5.067 5.062 1.00 93.75 226 LEU A CA 1
ATOM 1776 C C . LEU A 1 226 ? 8.639 6.198 5.886 1.00 93.75 226 LEU A C 1
ATOM 1778 O O . LEU A 1 226 ? 8.322 6.010 7.063 1.00 93.75 226 LEU A O 1
ATOM 1782 N N . LYS A 1 227 ? 8.412 7.365 5.272 1.00 92.81 227 LYS A N 1
ATOM 1783 C CA . LYS A 1 227 ? 7.730 8.492 5.926 1.00 92.81 227 LYS A CA 1
ATOM 1784 C C . LYS A 1 227 ? 6.293 8.138 6.302 1.00 92.81 227 LYS A C 1
ATOM 1786 O O . LYS A 1 227 ? 5.888 8.382 7.437 1.00 92.81 227 LYS A O 1
ATOM 1791 N N . THR A 1 228 ? 5.544 7.541 5.376 1.00 92.50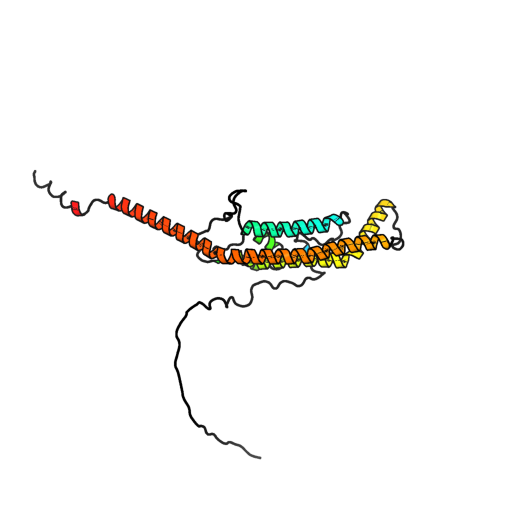 228 THR A N 1
ATOM 1792 C CA . THR A 1 228 ? 4.152 7.142 5.624 1.00 92.50 228 THR A CA 1
ATOM 1793 C C . THR A 1 228 ? 4.067 6.053 6.687 1.00 92.50 228 THR A C 1
ATOM 1795 O O . THR A 1 228 ? 3.315 6.209 7.640 1.00 92.50 228 THR A O 1
ATOM 1798 N N . LEU A 1 229 ? 4.904 5.015 6.628 1.00 92.50 229 LEU A N 1
ATOM 1799 C CA . LEU A 1 229 ? 4.962 3.973 7.657 1.00 92.50 229 LEU A CA 1
ATOM 1800 C C . LEU A 1 229 ? 5.329 4.525 9.034 1.00 92.50 229 LEU A C 1
ATOM 1802 O O . LEU A 1 229 ? 4.781 4.069 10.032 1.00 92.50 229 LEU A O 1
ATOM 1806 N N . THR A 1 230 ? 6.216 5.518 9.110 1.00 91.62 230 THR A N 1
ATOM 1807 C CA . THR A 1 230 ? 6.556 6.164 10.387 1.00 91.62 230 THR A CA 1
ATOM 1808 C C . THR A 1 230 ? 5.342 6.882 10.980 1.00 91.62 230 THR A C 1
ATOM 1810 O O . THR A 1 230 ? 5.063 6.743 12.171 1.0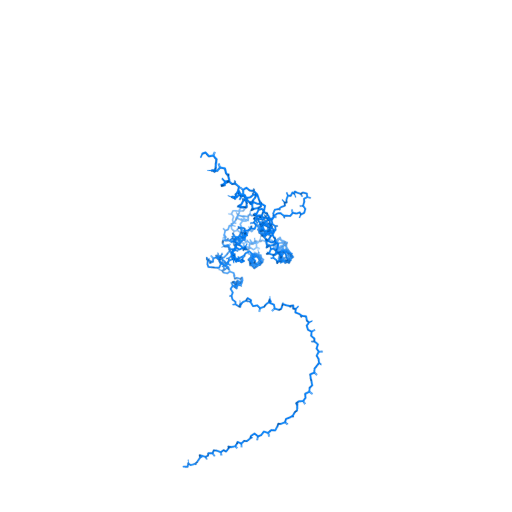0 91.62 230 THR A O 1
ATOM 1813 N N . PHE A 1 231 ? 4.589 7.610 10.150 1.00 90.12 231 PHE A N 1
ATOM 1814 C CA . PHE A 1 231 ? 3.354 8.276 10.566 1.00 90.12 231 PHE A CA 1
ATOM 1815 C C . PHE A 1 231 ? 2.281 7.264 10.993 1.00 90.12 231 PHE A C 1
ATOM 1817 O O . PHE A 1 231 ? 1.756 7.328 12.106 1.00 90.12 231 PHE A O 1
ATOM 1824 N N . VAL A 1 232 ? 2.007 6.280 10.139 1.00 89.12 232 VAL A N 1
ATOM 1825 C CA . VAL A 1 232 ? 0.950 5.293 10.362 1.00 89.12 232 VAL A CA 1
ATOM 1826 C C . VAL A 1 232 ? 1.290 4.345 11.512 1.00 89.12 232 VAL A C 1
ATOM 1828 O O . VAL A 1 232 ? 0.410 3.960 12.271 1.00 89.12 232 VAL A O 1
ATOM 1831 N N . SER A 1 233 ? 2.565 4.027 11.746 1.00 87.38 233 SER A N 1
ATOM 1832 C CA . SER A 1 233 ? 2.968 3.255 12.927 1.00 87.38 233 SER A CA 1
ATOM 1833 C C . SER A 1 233 ? 2.637 3.979 14.234 1.00 87.38 233 SER A C 1
ATOM 1835 O O . SER A 1 233 ? 2.316 3.315 15.222 1.00 87.38 233 SER A O 1
ATOM 1837 N N . GLY A 1 234 ? 2.722 5.313 14.259 1.00 85.69 234 GLY A N 1
ATOM 1838 C CA . GLY A 1 234 ? 2.279 6.114 15.398 1.00 85.69 234 GLY A CA 1
ATOM 1839 C C . GLY A 1 234 ? 0.772 5.990 15.614 1.00 85.69 234 GLY A C 1
ATOM 1840 O O . GLY A 1 234 ? 0.330 5.709 16.728 1.00 85.69 234 GLY A O 1
ATOM 1841 N N . TYR A 1 235 ? -0.000 6.112 14.533 1.00 86.44 235 TYR A N 1
ATOM 1842 C CA . TYR A 1 235 ? -1.455 5.953 14.546 1.00 86.44 235 TYR A CA 1
ATOM 1843 C C . TYR A 1 235 ? -1.888 4.547 15.003 1.00 86.44 235 TYR A C 1
ATOM 1845 O O . TYR A 1 235 ? -2.645 4.412 15.964 1.00 86.44 235 TYR A O 1
ATOM 1853 N N . ASN A 1 236 ? -1.317 3.492 14.419 1.00 84.56 236 ASN A N 1
ATOM 1854 C CA . ASN A 1 236 ? -1.661 2.094 14.710 1.00 84.56 236 ASN A CA 1
ATOM 1855 C C . ASN A 1 236 ? -1.340 1.675 16.143 1.00 84.56 236 ASN A C 1
ATOM 1857 O O . ASN A 1 236 ? -1.958 0.757 16.676 1.00 84.56 236 ASN A O 1
ATOM 1861 N N . ARG A 1 237 ? -0.393 2.352 16.802 1.00 84.88 237 ARG A N 1
ATOM 1862 C CA . ARG A 1 237 ? -0.106 2.122 18.221 1.00 84.88 237 ARG A CA 1
ATOM 1863 C C . ARG A 1 237 ? -1.169 2.730 19.140 1.00 84.88 237 ARG A C 1
ATOM 1865 O O . ARG A 1 237 ? -1.399 2.198 20.223 1.00 84.88 237 ARG A O 1
ATOM 1872 N N . LEU A 1 238 ? -1.793 3.831 18.726 1.00 85.19 238 LEU A N 1
ATOM 1873 C CA . LEU A 1 238 ? -2.833 4.523 19.491 1.00 85.19 238 LEU A CA 1
ATOM 1874 C C . LEU A 1 238 ? -4.231 3.964 19.212 1.00 85.19 238 LEU A C 1
ATOM 1876 O O . LEU A 1 238 ? -5.092 4.014 20.085 1.00 85.19 238 LEU A O 1
ATOM 1880 N N . GLN A 1 239 ? -4.439 3.381 18.033 1.00 81.50 239 GLN A N 1
ATOM 1881 C CA . GLN A 1 239 ? -5.733 2.868 17.593 1.00 81.50 239 GLN A CA 1
ATOM 1882 C C . GLN A 1 239 ? -6.394 1.875 18.576 1.00 81.50 239 GLN A C 1
ATOM 1884 O O . GLN A 1 239 ? -7.582 2.041 18.855 1.00 81.50 239 GLN A O 1
ATOM 1889 N N . PRO A 1 240 ? -5.692 0.883 19.168 1.00 81.56 240 PRO A N 1
ATOM 1890 C CA . PRO A 1 240 ? -6.320 -0.023 20.131 1.00 81.56 240 PRO A CA 1
ATOM 1891 C C . PRO A 1 240 ? -6.814 0.708 21.383 1.00 81.56 240 PRO A C 1
ATOM 1893 O O . PRO A 1 240 ? -7.883 0.390 21.894 1.00 81.56 240 PRO A O 1
ATOM 1896 N N . ILE A 1 241 ? -6.060 1.713 21.840 1.00 85.94 241 ILE A N 1
ATOM 1897 C CA . ILE A 1 241 ? -6.394 2.513 23.023 1.00 85.94 241 ILE A CA 1
ATOM 1898 C C . ILE A 1 241 ? -7.642 3.355 22.745 1.00 85.94 241 ILE A C 1
ATOM 1900 O O . ILE A 1 241 ? -8.570 3.365 23.548 1.00 85.94 241 ILE A O 1
ATOM 1904 N N . ASP A 1 242 ? -7.687 4.028 21.597 1.00 84.88 242 ASP A N 1
ATOM 1905 C CA . ASP A 1 242 ? -8.832 4.848 21.187 1.00 84.88 242 ASP A CA 1
ATOM 1906 C C . ASP A 1 242 ? -10.129 4.024 21.089 1.00 84.88 242 ASP A C 1
ATOM 1908 O O . ASP A 1 242 ? -11.195 4.397 21.595 1.00 84.88 242 ASP A O 1
ATOM 1912 N N . MET A 1 243 ? -10.028 2.826 20.516 1.00 80.62 243 MET A N 1
ATOM 1913 C CA . MET A 1 243 ? -11.162 1.916 20.419 1.00 80.62 243 MET A CA 1
ATOM 1914 C C . MET A 1 243 ? -11.604 1.366 21.786 1.00 80.62 243 MET A C 1
ATOM 1916 O O . MET A 1 243 ? -12.809 1.258 22.028 1.00 80.62 243 MET A O 1
ATOM 1920 N N . GLU A 1 244 ? -10.678 1.040 22.695 1.00 84.56 244 GLU A N 1
ATOM 1921 C CA . GLU A 1 244 ? -11.014 0.639 24.070 1.00 84.56 244 GLU A CA 1
ATOM 1922 C C . GLU A 1 244 ? -11.731 1.757 24.825 1.00 84.56 244 GLU A C 1
ATOM 1924 O O . GLU A 1 244 ? -12.771 1.511 25.438 1.00 84.56 244 GLU A O 1
ATOM 1929 N N . LEU A 1 245 ? -11.232 2.992 24.727 1.00 88.50 245 LEU A N 1
ATOM 1930 C CA . LEU A 1 245 ? -11.868 4.164 25.329 1.00 88.50 245 LEU A CA 1
ATOM 1931 C C . LEU A 1 245 ? -13.290 4.359 24.799 1.00 88.50 245 LEU A C 1
ATOM 1933 O O . LEU A 1 245 ? -14.213 4.576 25.585 1.00 88.50 245 LEU A O 1
ATOM 1937 N N . THR A 1 246 ? -13.498 4.185 23.493 1.00 86.44 246 THR A N 1
ATOM 1938 C CA . THR A 1 246 ? -14.832 4.252 22.878 1.00 86.44 246 THR A CA 1
ATOM 1939 C C . THR A 1 246 ? -15.773 3.187 23.449 1.00 86.44 246 THR A C 1
ATOM 1941 O O . THR A 1 246 ? -16.947 3.455 23.720 1.00 86.44 246 THR A O 1
ATOM 1944 N N . CYS A 1 247 ? -15.279 1.968 23.664 1.00 87.69 247 CYS A N 1
ATOM 1945 C CA . CYS A 1 247 ? -16.077 0.887 24.233 1.00 87.69 247 CYS A CA 1
ATOM 1946 C C . CYS A 1 247 ? -16.380 1.091 25.720 1.00 87.69 247 CYS A C 1
ATOM 1948 O O . CYS A 1 247 ? -17.516 0.867 26.138 1.00 87.69 247 CYS A O 1
ATOM 1950 N N . VAL A 1 248 ? -15.418 1.583 26.503 1.00 89.75 248 VAL A N 1
ATOM 1951 C CA . VAL A 1 248 ? -15.633 1.963 27.907 1.00 89.75 248 VAL A CA 1
ATOM 1952 C C . VAL A 1 248 ? -16.643 3.105 28.006 1.00 89.75 248 VAL A C 1
ATOM 1954 O O . VAL A 1 248 ? -17.535 3.069 28.853 1.00 89.75 248 VAL A O 1
ATOM 1957 N N . GLN A 1 249 ? -16.568 4.087 27.108 1.00 90.94 249 GLN A N 1
ATOM 1958 C CA . GLN A 1 249 ? -17.535 5.176 27.048 1.00 90.94 249 GLN A CA 1
ATOM 1959 C C . GLN A 1 249 ? -18.946 4.654 26.753 1.00 90.94 249 GLN A C 1
ATOM 1961 O O . GLN A 1 249 ? -19.885 5.031 27.455 1.00 90.94 249 GLN A O 1
ATOM 1966 N N . ARG A 1 250 ? -19.109 3.741 25.787 1.00 89.38 250 ARG A N 1
ATOM 1967 C CA . ARG A 1 250 ? -20.405 3.090 25.519 1.00 89.38 250 ARG A CA 1
ATOM 1968 C C . ARG A 1 250 ? -20.916 2.307 26.725 1.00 89.38 250 ARG A C 1
ATOM 1970 O O . ARG A 1 250 ? -22.043 2.533 27.146 1.00 89.38 250 ARG A O 1
ATOM 1977 N N . ALA A 1 251 ? -20.067 1.493 27.348 1.00 89.81 251 ALA A N 1
ATOM 1978 C CA . ALA A 1 251 ? -20.434 0.756 28.554 1.00 89.81 251 ALA A CA 1
ATOM 1979 C C . ALA A 1 251 ? -20.870 1.697 29.693 1.00 89.81 251 ALA A C 1
ATOM 1981 O O . ALA A 1 251 ? -21.829 1.412 30.406 1.00 89.81 251 ALA A O 1
ATOM 1982 N N . SER A 1 252 ? -20.217 2.854 29.842 1.00 93.38 252 SER A N 1
ATOM 1983 C CA . SER A 1 252 ? -20.603 3.853 30.845 1.00 93.38 252 SER A CA 1
ATOM 1984 C C . SER A 1 252 ? -21.989 4.457 30.586 1.00 93.38 252 SER A C 1
ATOM 1986 O O . SER A 1 252 ? -22.721 4.737 31.536 1.00 93.38 252 SER A O 1
ATOM 1988 N N . LEU A 1 253 ? -22.370 4.629 29.315 1.00 93.25 253 LEU A N 1
ATOM 1989 C CA . LEU A 1 253 ? -23.703 5.091 28.927 1.00 93.25 253 LEU A CA 1
ATOM 1990 C C . LEU A 1 253 ? -24.754 4.003 29.166 1.00 93.25 253 LEU A C 1
ATOM 1992 O O . LEU A 1 253 ? -25.812 4.302 29.716 1.00 93.25 253 LEU A O 1
ATOM 1996 N N . ASP A 1 254 ? -24.440 2.748 28.850 1.00 92.81 254 ASP A N 1
ATOM 1997 C CA . ASP A 1 254 ? -25.335 1.611 29.090 1.00 92.81 254 ASP A CA 1
ATOM 1998 C C . ASP A 1 254 ? -25.612 1.410 30.585 1.00 92.81 254 ASP A C 1
ATOM 2000 O O . ASP A 1 254 ? -26.757 1.192 30.977 1.00 92.81 254 ASP A O 1
ATOM 2004 N N . ILE A 1 255 ? -24.598 1.570 31.444 1.00 94.06 255 ILE A N 1
ATOM 2005 C CA . ILE A 1 255 ? -24.764 1.523 32.905 1.00 94.06 255 ILE A CA 1
ATOM 2006 C C . ILE A 1 255 ? -25.701 2.637 33.383 1.00 94.06 255 ILE A C 1
ATOM 2008 O O . ILE A 1 255 ? -26.590 2.380 34.193 1.00 94.06 255 ILE A O 1
ATOM 2012 N N . ARG A 1 256 ? -25.538 3.870 32.882 1.00 93.56 256 ARG A N 1
ATOM 2013 C CA . ARG A 1 256 ? -26.418 4.995 33.245 1.00 93.56 256 ARG A CA 1
ATOM 2014 C C . ARG A 1 256 ? -27.856 4.745 32.805 1.00 93.56 256 ARG A C 1
ATOM 2016 O O . ARG A 1 256 ? -28.769 4.956 33.596 1.00 93.56 256 ARG A O 1
ATOM 2023 N N . ASN A 1 257 ? -28.047 4.243 31.588 1.00 94.94 257 ASN A N 1
ATOM 2024 C CA . ASN A 1 257 ? -29.365 3.890 31.068 1.00 94.94 257 ASN A CA 1
ATOM 2025 C C . ASN A 1 257 ? -29.998 2.742 31.871 1.00 94.94 257 ASN A C 1
ATOM 2027 O O . ASN A 1 257 ? -31.180 2.800 32.194 1.00 94.94 257 ASN A O 1
ATOM 2031 N N . GLY A 1 258 ? -29.210 1.737 32.262 1.00 95.19 258 GLY A N 1
ATOM 2032 C CA . GLY A 1 258 ? -29.664 0.636 33.112 1.00 95.19 258 GLY A CA 1
ATOM 2033 C C . GLY A 1 258 ? -30.053 1.089 34.521 1.00 95.19 258 GLY A C 1
ATOM 2034 O O . GLY A 1 258 ? -31.081 0.659 35.037 1.00 95.19 258 GLY A O 1
ATOM 2035 N N . MET A 1 259 ? -29.280 1.993 35.134 1.00 94.69 259 MET A N 1
ATOM 2036 C CA . MET A 1 259 ? -29.613 2.577 36.439 1.00 94.69 259 MET A CA 1
ATOM 2037 C C . MET A 1 259 ? -30.860 3.462 36.373 1.00 94.69 259 MET A C 1
ATOM 2039 O O . MET A 1 259 ? -31.680 3.403 37.285 1.00 94.69 259 MET A O 1
ATOM 2043 N N . ALA A 1 260 ? -31.023 4.247 35.305 1.00 94.38 260 ALA A N 1
ATOM 2044 C CA . ALA A 1 260 ? -32.223 5.050 35.087 1.00 94.38 260 ALA A CA 1
ATOM 2045 C C . ALA A 1 260 ? -33.464 4.156 34.940 1.00 94.38 260 ALA A C 1
ATOM 2047 O O . ALA A 1 260 ? -34.439 4.337 35.661 1.00 94.38 260 ALA A O 1
ATOM 2048 N N . LEU A 1 261 ? -33.384 3.112 34.108 1.00 94.19 261 LEU A N 1
ATOM 2049 C CA . LEU A 1 261 ? -34.467 2.141 33.938 1.00 94.19 261 LEU A CA 1
ATOM 2050 C C . LEU A 1 261 ? -34.793 1.402 35.247 1.00 94.19 261 LEU A C 1
ATOM 2052 O O . LEU A 1 261 ? -35.959 1.177 35.560 1.00 94.19 261 LEU A O 1
ATOM 2056 N N . ALA A 1 262 ? -33.776 1.034 36.030 1.00 93.19 262 ALA A N 1
ATOM 2057 C CA . ALA A 1 262 ? -33.971 0.406 37.333 1.00 93.19 262 ALA A CA 1
ATOM 2058 C C . ALA A 1 262 ? -34.632 1.358 38.341 1.00 93.19 262 ALA A C 1
ATOM 2060 O O . ALA A 1 262 ? -35.475 0.919 39.121 1.00 93.19 262 ALA A O 1
ATOM 2061 N N . ALA A 1 263 ? -34.282 2.647 38.320 1.00 92.62 263 ALA A N 1
ATOM 2062 C CA . ALA A 1 263 ? -34.913 3.664 39.156 1.00 92.62 263 ALA A CA 1
ATOM 2063 C C . ALA A 1 263 ? -36.387 3.878 38.772 1.00 92.62 263 ALA A C 1
ATOM 2065 O O . ALA A 1 263 ? -37.248 3.899 39.654 1.00 92.62 263 ALA A O 1
ATOM 2066 N N . ASP A 1 264 ? -36.689 3.938 37.474 1.00 91.94 264 ASP A N 1
ATOM 2067 C CA . ASP A 1 264 ? -38.060 4.050 36.973 1.00 91.94 264 ASP A CA 1
ATOM 2068 C C . ASP A 1 264 ? -38.881 2.807 37.338 1.00 91.94 264 ASP A C 1
ATOM 2070 O O . ASP A 1 264 ? -39.972 2.923 37.897 1.00 91.94 264 ASP A O 1
ATOM 2074 N N . ALA A 1 265 ? -38.329 1.606 37.146 1.00 89.69 265 ALA A N 1
ATOM 2075 C CA . ALA A 1 265 ? -38.978 0.362 37.556 1.00 89.69 265 ALA A CA 1
ATOM 2076 C C . ALA A 1 265 ? -39.200 0.297 39.078 1.00 89.69 265 ALA A C 1
ATOM 2078 O O . ALA A 1 265 ? -40.262 -0.132 39.531 1.00 89.69 265 ALA A O 1
ATOM 2079 N N . ALA A 1 266 ? -38.234 0.764 39.877 1.00 88.31 266 ALA A N 1
ATOM 208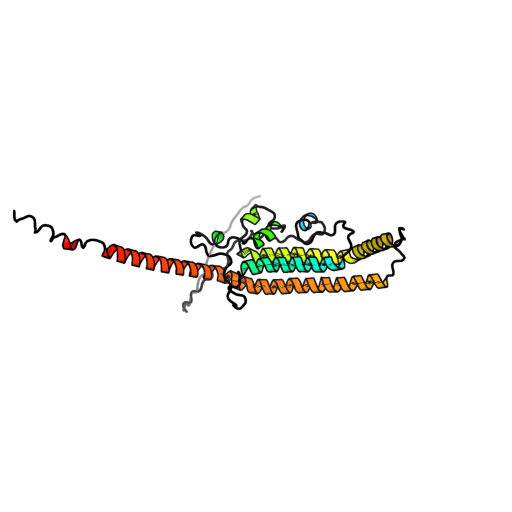0 C CA . ALA A 1 266 ? -38.361 0.830 41.330 1.00 88.31 266 ALA A CA 1
ATOM 2081 C C . ALA A 1 266 ? -39.443 1.821 41.784 1.00 88.31 266 ALA A C 1
ATOM 2083 O O . ALA A 1 266 ? -40.082 1.587 42.809 1.00 88.31 266 ALA A O 1
ATOM 2084 N N . SER A 1 267 ? -39.691 2.890 41.020 1.00 87.81 267 SER A N 1
ATOM 2085 C CA . SER A 1 267 ? -40.779 3.837 41.292 1.00 87.81 267 SER A CA 1
ATOM 2086 C C . SER A 1 267 ? -42.172 3.239 41.049 1.00 87.81 267 SER A C 1
ATOM 2088 O O . SER A 1 267 ? -43.132 3.631 41.712 1.00 87.81 267 SER A O 1
ATOM 2090 N N . CYS A 1 268 ? -42.279 2.262 40.142 1.00 84.25 268 CYS A N 1
ATOM 2091 C CA . CYS A 1 268 ? -43.527 1.566 39.826 1.00 84.25 268 CYS A CA 1
ATOM 2092 C C . CYS A 1 268 ? -43.798 0.345 40.716 1.00 84.25 268 CYS A C 1
ATOM 2094 O O . CYS A 1 268 ? -44.909 -0.187 40.691 1.00 84.25 268 CYS A O 1
ATOM 2096 N N . LEU A 1 269 ? -42.817 -0.123 41.495 1.00 79.38 269 LEU A N 1
ATOM 2097 C CA . LEU A 1 269 ? -43.052 -1.209 42.442 1.00 79.38 269 LEU A CA 1
ATOM 2098 C C . LEU A 1 269 ? -43.956 -0.710 43.579 1.00 79.38 269 LEU A C 1
ATOM 2100 O O . LEU A 1 269 ? -43.667 0.331 44.181 1.00 79.38 269 LEU A O 1
ATOM 2104 N N . PRO A 1 270 ? -45.040 -1.438 43.916 1.00 69.00 270 PRO A N 1
ATOM 2105 C CA . PRO A 1 270 ? -45.870 -1.068 45.049 1.00 69.00 270 PRO A CA 1
ATOM 2106 C C . PRO A 1 270 ? -44.981 -1.030 46.290 1.00 69.00 270 PRO A C 1
ATOM 2108 O O . PRO A 1 270 ? -44.233 -1.974 46.558 1.00 69.00 270 PRO A O 1
ATOM 2111 N N . ARG A 1 271 ? -45.043 0.068 47.055 1.00 64.19 271 ARG A N 1
ATOM 2112 C CA . ARG A 1 271 ? -44.381 0.146 48.361 1.00 64.19 271 ARG A CA 1
ATOM 2113 C C . ARG A 1 271 ? -44.869 -1.042 49.186 1.00 64.19 271 ARG A C 1
ATOM 2115 O O . ARG A 1 271 ? -45.973 -1.006 49.714 1.00 64.19 271 ARG A O 1
ATOM 2122 N N . ILE A 1 272 ? -44.038 -2.070 49.341 1.00 59.59 272 ILE A N 1
ATOM 2123 C CA . ILE A 1 272 ? -44.320 -3.241 50.191 1.00 59.59 272 ILE A CA 1
ATOM 2124 C C . ILE A 1 272 ? -44.638 -2.816 51.639 1.00 59.59 272 ILE A C 1
ATOM 2126 O O . ILE A 1 272 ? -45.334 -3.520 52.363 1.00 59.59 272 ILE A O 1
ATOM 2130 N N . TRP A 1 273 ? -44.232 -1.609 52.040 1.00 54.34 273 TRP A N 1
ATOM 2131 C CA . TRP A 1 273 ? -44.585 -1.000 53.323 1.00 54.34 273 TRP A CA 1
ATOM 2132 C C . TRP A 1 273 ? -46.045 -0.507 53.437 1.00 54.34 273 TRP A C 1
ATOM 2134 O O . TRP A 1 273 ? -46.496 -0.289 54.555 1.00 54.34 273 TRP A O 1
ATOM 2144 N N . ASN A 1 274 ? -46.805 -0.416 52.336 1.00 51.88 274 ASN A N 1
ATOM 2145 C CA . ASN A 1 274 ? -48.250 -0.124 52.329 1.00 51.88 274 ASN A CA 1
ATOM 2146 C C . ASN A 1 274 ? -49.138 -1.379 52.241 1.00 51.88 274 ASN A C 1
ATOM 2148 O O . ASN A 1 274 ? -50.358 -1.266 52.182 1.00 51.88 274 ASN A O 1
ATOM 2152 N N . ALA A 1 275 ? -48.571 -2.590 52.291 1.00 54.66 275 ALA A N 1
ATOM 2153 C CA . ALA A 1 275 ? -49.376 -3.815 52.353 1.00 54.66 275 ALA A CA 1
ATOM 2154 C C . ALA A 1 275 ? -50.087 -4.001 53.711 1.00 54.66 275 ALA A C 1
ATOM 2156 O O . ALA A 1 275 ? -50.991 -4.823 53.828 1.00 54.66 275 ALA A O 1
ATOM 2157 N N . LYS A 1 276 ? -49.703 -3.233 54.743 1.00 54.69 276 LYS A N 1
ATOM 2158 C CA . LYS A 1 276 ? -50.327 -3.300 56.074 1.00 54.69 276 LYS A CA 1
ATOM 2159 C C . LYS A 1 276 ? -51.651 -2.527 56.166 1.00 54.69 276 LYS A C 1
ATOM 2161 O O . LYS A 1 276 ? -52.428 -2.795 57.075 1.00 54.69 276 LYS A O 1
ATOM 2166 N N . GLU A 1 277 ? -51.923 -1.602 55.243 1.00 54.09 277 GLU A N 1
ATOM 2167 C CA . GLU A 1 277 ? -53.156 -0.796 55.246 1.00 54.09 277 GLU A CA 1
ATOM 2168 C C . GLU A 1 277 ? -54.330 -1.469 54.524 1.00 54.09 277 GLU A C 1
ATOM 2170 O O . GLU A 1 277 ? -55.472 -1.251 54.907 1.00 54.09 277 GLU A O 1
ATOM 2175 N N . VAL A 1 278 ? -54.078 -2.370 53.569 1.00 56.25 278 VAL A N 1
ATOM 2176 C CA . VAL A 1 278 ? -55.150 -3.043 52.802 1.00 56.25 278 VAL A CA 1
ATOM 2177 C C . VAL A 1 278 ? -55.889 -4.116 53.625 1.00 56.25 278 VAL A C 1
ATOM 2179 O O . VAL A 1 278 ? -56.988 -4.525 53.273 1.00 56.25 278 VAL A O 1
ATOM 2182 N N . LEU A 1 279 ? -55.328 -4.556 54.757 1.00 54.38 279 LEU A N 1
ATOM 2183 C CA . LEU A 1 279 ? -55.980 -5.511 55.668 1.00 54.38 279 LEU A CA 1
ATOM 2184 C C . LEU A 1 279 ? -56.883 -4.848 56.722 1.00 54.38 279 LEU A C 1
ATOM 2186 O O . LEU A 1 279 ? -57.490 -5.561 57.515 1.00 54.38 279 LEU A O 1
ATOM 2190 N N . ARG A 1 280 ? -56.977 -3.510 56.762 1.00 55.41 280 ARG A N 1
ATOM 2191 C CA . ARG A 1 280 ? -57.781 -2.794 57.769 1.00 55.41 280 ARG A CA 1
ATOM 2192 C C . ARG A 1 280 ? -59.244 -2.559 57.374 1.00 55.41 280 ARG A C 1
ATOM 2194 O O . ARG A 1 280 ? -60.018 -2.177 58.242 1.00 55.41 280 ARG A O 1
ATOM 2201 N N . ASP A 1 281 ? -59.619 -2.847 56.127 1.00 58.12 281 ASP A N 1
ATOM 2202 C CA . ASP A 1 281 ? -60.971 -2.601 55.593 1.00 58.12 281 ASP A CA 1
ATOM 2203 C C . ASP A 1 281 ? -61.866 -3.856 55.497 1.00 58.12 281 ASP A C 1
ATOM 2205 O O . ASP A 1 281 ? -62.967 -3.777 54.965 1.00 58.12 281 ASP A O 1
ATOM 2209 N N . PHE A 1 282 ? -61.453 -5.009 56.040 1.00 58.62 282 PHE A N 1
ATOM 2210 C CA . PHE A 1 282 ? -62.279 -6.234 56.038 1.00 58.62 282 PHE A CA 1
ATOM 2211 C C . PHE A 1 282 ? -62.987 -6.538 57.370 1.00 58.62 282 PHE A C 1
ATOM 2213 O O . PHE A 1 282 ? -63.602 -7.591 57.492 1.00 58.62 282 PHE A O 1
ATOM 2220 N N . GLU A 1 283 ? -62.908 -5.659 58.375 1.00 59.84 283 GLU A N 1
ATOM 2221 C CA . GLU A 1 283 ? -63.449 -5.929 59.723 1.00 59.84 283 GLU A CA 1
ATOM 2222 C C . GLU A 1 283 ? -64.714 -5.116 60.068 1.00 59.84 283 GLU A C 1
ATOM 2224 O O . GLU A 1 283 ? -65.058 -4.986 61.237 1.00 59.84 283 GLU A O 1
ATOM 2229 N N . ASN A 1 284 ? -65.426 -4.581 59.068 1.00 55.16 284 ASN A N 1
ATOM 2230 C CA . ASN A 1 284 ? -66.721 -3.913 59.259 1.00 55.16 284 ASN A CA 1
ATOM 2231 C C . ASN A 1 284 ? -67.754 -4.358 58.203 1.00 55.16 284 ASN A C 1
ATOM 2233 O O . ASN A 1 284 ? -68.181 -3.551 57.380 1.00 55.16 284 ASN A O 1
ATOM 2237 N N . GLU A 1 285 ? -68.159 -5.628 58.244 1.00 45.53 285 GLU A N 1
ATOM 2238 C CA . GLU A 1 285 ? -69.477 -6.103 57.778 1.00 45.53 285 GLU A CA 1
ATOM 2239 C C . GLU A 1 285 ? -70.071 -7.075 58.803 1.00 45.53 285 GLU A C 1
ATOM 2241 O O . GLU A 1 285 ? -69.341 -7.995 59.242 1.00 45.53 285 GLU A O 1
#

Sequence (285 aa):
MIDARFLIGRRPCLRTLSLVIGLTIVGGSAVFAARSASTLPVLAACTRFEGELFEDIDFQPLRDTPKLNTANVLDEWSESYHGTVGKVIEEDLGELVSEDSPLRSPSRSPRCTASNYAGFLAPRSELKSLAKKLPSWKDSTNLSRLNQLDMGTVLLEYLRMYECALVERLNLLPAYILRQEAYRQWVLFGLPIPKVIIEIPILGSMDEDERIRIRKELVTARASLLKTLTFVSGYNRLQPIDMELTCVQRASLDIRNGMALAADAASCLPRIWNAKEVLRDFENE

Foldseek 3Di:
DDDDDDDDDDDDDDDDDDDDDDDDDDDDDPPDPDPDPDDQQDLDDLDPPVQVLQCLPQLHDPPDDLPDPVVCSLVSLLCRLVVLLVVQLDLQQADDPDPPDPDHDNPDAQDLPDPDVQVRQAADDSLLVLLCSFPRNVDPVSSVSDGNLCSLVSSVSSLVVSLSSLVVCLVCVLVVVLVNVQVVCCVVPVDRDDSPPDPPVVSVVVSVVSNVVSVVSNVVVVVVSVVSCVVVVVVVVCVVVVSVVVSVVVVVVVVVVVVVVVVVVVVPDPPPVCPVVVVPPPPDD